Protein AF-A0A7X1KMP7-F1 (afdb_monomer_lite)

Sequence (192 aa):
MPNETIDSIAAGGIGNLAFYRMCAECGTHDNIQHVRDKLVFISRVYSVSRGLGGQWDALACAMVDRFAKLGELIETAQRTFFPTSLKAACEAHAFLDHLTCTQLINSGISASGRASFASKYLHFHAPDAFPILDTVASRGLRSLTPGFRTGMQKPAPYPRFCERLAHYMAVNGKQGTSLRHIDQELLAAGRP

Structure (mmCIF, N/CA/C/O backbone):
data_AF-A0A7X1KMP7-F1
#
_entry.id   AF-A0A7X1KMP7-F1
#
loop_
_atom_site.group_PDB
_atom_site.id
_atom_site.type_symbol
_atom_site.label_atom_id
_atom_site.label_alt_id
_atom_site.label_comp_id
_atom_site.label_asym_id
_atom_site.label_entity_id
_atom_site.label_seq_id
_atom_site.pdbx_PDB_ins_code
_atom_site.Cartn_x
_atom_site.Cartn_y
_atom_site.Cartn_z
_atom_site.occupancy
_atom_site.B_iso_or_equiv
_atom_site.auth_seq_id
_atom_site.auth_comp_id
_atom_site.auth_asym_id
_atom_site.auth_atom_id
_atom_site.pdbx_PDB_model_num
ATOM 1 N N . MET A 1 1 ? 8.816 -28.139 12.834 1.00 49.88 1 MET A N 1
ATOM 2 C CA . MET A 1 1 ? 8.588 -26.824 12.200 1.00 49.88 1 MET A CA 1
ATOM 3 C C . MET A 1 1 ? 9.661 -26.537 11.134 1.00 49.88 1 MET A C 1
ATOM 5 O O . MET A 1 1 ? 10.523 -25.706 11.377 1.00 49.88 1 MET A O 1
ATOM 9 N N . PRO A 1 2 ? 9.681 -27.229 9.976 1.00 52.97 2 PRO A N 1
ATOM 10 C CA . PRO A 1 2 ? 10.767 -27.064 8.995 1.00 52.97 2 PRO A CA 1
ATOM 11 C C . PRO A 1 2 ? 10.610 -25.872 8.028 1.00 52.97 2 PRO A C 1
ATOM 13 O O . PRO A 1 2 ? 11.595 -25.464 7.427 1.00 52.97 2 PRO A O 1
ATOM 16 N N . ASN A 1 3 ? 9.412 -25.286 7.886 1.00 66.81 3 ASN A N 1
ATOM 17 C CA . ASN A 1 3 ? 9.148 -24.262 6.857 1.00 66.81 3 ASN A CA 1
ATOM 18 C C . ASN A 1 3 ? 9.239 -22.804 7.329 1.00 66.81 3 ASN A C 1
ATOM 20 O O . ASN A 1 3 ? 9.353 -21.914 6.493 1.00 66.81 3 ASN A O 1
ATOM 24 N N . GLU A 1 4 ? 9.257 -22.522 8.635 1.00 75.12 4 GLU A N 1
ATOM 25 C CA . GLU A 1 4 ? 9.168 -21.128 9.102 1.00 75.12 4 GLU A CA 1
ATOM 26 C C . GLU A 1 4 ? 10.368 -20.273 8.693 1.00 75.12 4 GLU A C 1
ATOM 28 O O . GLU A 1 4 ? 10.209 -19.092 8.395 1.00 75.12 4 GLU A O 1
ATOM 33 N N . THR A 1 5 ? 11.569 -20.853 8.629 1.00 77.94 5 THR A N 1
ATOM 34 C CA . THR A 1 5 ? 12.762 -20.125 8.185 1.00 77.94 5 THR A CA 1
ATOM 35 C C . THR A 1 5 ? 12.653 -19.730 6.714 1.00 77.94 5 THR A C 1
ATOM 37 O O . THR A 1 5 ? 12.880 -18.565 6.388 1.00 77.94 5 THR A O 1
ATOM 40 N N . ILE A 1 6 ? 12.253 -20.659 5.842 1.00 74.38 6 ILE A N 1
ATOM 41 C CA . ILE A 1 6 ? 12.084 -20.412 4.401 1.00 74.38 6 ILE A CA 1
ATOM 42 C C . ILE A 1 6 ? 10.987 -19.366 4.177 1.00 74.38 6 ILE A C 1
ATOM 44 O O . ILE A 1 6 ? 11.213 -18.369 3.487 1.00 74.38 6 ILE A O 1
ATOM 48 N N . ASP A 1 7 ? 9.847 -19.533 4.847 1.00 81.06 7 ASP A N 1
ATOM 49 C CA . ASP A 1 7 ? 8.722 -18.603 4.771 1.00 81.06 7 ASP A CA 1
ATOM 50 C C . ASP A 1 7 ? 9.112 -17.210 5.287 1.00 81.06 7 ASP A C 1
ATOM 52 O O . ASP A 1 7 ? 8.727 -16.193 4.710 1.00 81.06 7 ASP A O 1
ATOM 56 N N . SER A 1 8 ? 9.929 -17.137 6.343 1.00 84.69 8 SER A N 1
ATOM 57 C CA . SER A 1 8 ? 10.392 -15.861 6.893 1.00 84.69 8 SER A CA 1
ATOM 58 C C . SER A 1 8 ? 11.339 -15.132 5.942 1.00 84.69 8 SER A C 1
ATOM 60 O O . SER A 1 8 ? 11.242 -13.913 5.814 1.00 84.69 8 SER A O 1
ATOM 62 N N . ILE A 1 9 ? 12.215 -15.851 5.232 1.00 84.06 9 ILE A N 1
ATOM 63 C CA . ILE A 1 9 ? 13.114 -15.262 4.232 1.00 84.06 9 ILE A CA 1
ATOM 64 C C . ILE A 1 9 ? 12.290 -14.713 3.065 1.00 84.06 9 ILE A C 1
ATOM 66 O O . ILE A 1 9 ? 12.468 -13.554 2.686 1.00 84.06 9 ILE A O 1
ATOM 70 N N . ALA A 1 10 ? 11.335 -15.494 2.552 1.00 82.62 10 ALA A N 1
ATOM 71 C CA . ALA A 1 10 ? 10.430 -15.062 1.486 1.00 82.62 10 ALA A CA 1
ATOM 72 C C . ALA A 1 10 ? 9.588 -13.838 1.903 1.00 82.62 10 ALA A C 1
ATOM 74 O O . ALA A 1 10 ? 9.456 -12.863 1.154 1.00 82.62 10 ALA A O 1
ATOM 75 N N . ALA A 1 11 ? 9.099 -13.825 3.145 1.00 85.06 11 ALA A N 1
ATOM 76 C CA . ALA A 1 11 ? 8.386 -12.694 3.724 1.00 85.06 11 ALA A CA 1
ATOM 77 C C . ALA A 1 11 ? 9.293 -11.481 4.006 1.00 85.06 11 ALA A C 1
ATOM 79 O O . ALA A 1 11 ? 8.788 -10.393 4.276 1.00 85.06 11 ALA A O 1
ATOM 80 N N . GLY A 1 12 ? 10.620 -11.595 3.907 1.00 86.38 12 GLY A N 1
ATOM 81 C CA . GLY A 1 12 ? 11.570 -10.519 4.215 1.00 86.38 12 GLY A CA 1
ATOM 82 C C . GLY A 1 12 ? 11.733 -10.242 5.715 1.00 86.38 12 GLY A C 1
ATOM 83 O O . GLY A 1 12 ? 11.974 -9.100 6.099 1.00 86.38 12 GLY A O 1
ATOM 84 N N . GLY A 1 13 ? 11.559 -11.266 6.551 1.00 90.06 13 GLY A N 1
ATOM 85 C CA . GLY A 1 13 ? 11.743 -11.244 8.001 1.00 90.06 13 GLY A CA 1
ATOM 86 C C . GLY A 1 13 ? 10.568 -11.856 8.770 1.00 90.06 13 GLY A C 1
ATOM 87 O O . GLY A 1 13 ? 9.432 -11.889 8.294 1.00 90.06 13 GLY A O 1
ATOM 88 N N . ILE A 1 14 ? 10.831 -12.295 10.006 1.00 89.88 14 ILE A N 1
ATOM 89 C CA . ILE A 1 14 ? 9.828 -12.943 10.868 1.00 89.88 14 ILE A CA 1
ATOM 90 C C . ILE A 1 14 ? 8.650 -12.022 11.221 1.00 89.88 14 ILE A C 1
ATOM 92 O O . ILE A 1 14 ? 7.511 -12.473 11.275 1.00 89.88 14 ILE A O 1
ATOM 96 N N . GLY A 1 15 ? 8.900 -10.718 11.385 1.00 89.69 15 GLY A N 1
ATOM 97 C CA . GLY A 1 15 ? 7.838 -9.741 11.637 1.00 89.69 15 GLY A CA 1
ATOM 98 C C . GLY A 1 15 ? 6.857 -9.639 10.468 1.00 89.69 15 GLY A C 1
ATOM 99 O O . GLY A 1 15 ? 5.648 -9.593 10.670 1.00 89.69 15 GLY A O 1
ATOM 100 N N . ASN A 1 16 ? 7.357 -9.680 9.235 1.00 91.06 16 ASN A N 1
ATOM 101 C CA . ASN A 1 16 ? 6.505 -9.629 8.050 1.00 91.06 16 ASN A CA 1
ATOM 102 C C . ASN A 1 16 ? 5.696 -10.916 7.915 1.00 91.06 16 ASN A C 1
ATOM 104 O O . ASN A 1 16 ? 4.506 -10.845 7.630 1.00 91.06 16 ASN A O 1
ATOM 108 N N . LEU A 1 17 ? 6.322 -12.075 8.158 1.00 92.38 17 LEU A N 1
ATOM 109 C CA . LEU A 1 17 ? 5.637 -13.367 8.144 1.00 92.38 17 LEU A CA 1
ATOM 110 C C . LEU A 1 17 ? 4.485 -13.396 9.154 1.00 92.38 17 LEU A C 1
ATOM 112 O O . LEU A 1 17 ? 3.369 -13.765 8.795 1.00 92.38 17 LEU A O 1
ATOM 116 N N . ALA A 1 18 ? 4.736 -12.959 10.391 1.00 92.38 18 ALA A N 1
ATOM 117 C CA . ALA A 1 18 ? 3.704 -12.864 11.420 1.00 92.38 18 ALA A CA 1
ATOM 118 C C . ALA A 1 18 ? 2.553 -11.947 10.981 1.00 92.38 18 ALA A C 1
ATOM 120 O O . ALA A 1 18 ? 1.386 -12.271 11.193 1.00 92.38 18 ALA A O 1
ATOM 121 N N . PHE A 1 19 ? 2.866 -10.831 10.315 1.00 93.56 19 PHE A N 1
ATOM 122 C CA . PHE A 1 19 ? 1.832 -9.917 9.849 1.00 93.56 19 PHE A CA 1
ATOM 123 C C . PHE A 1 19 ? 1.004 -10.486 8.696 1.00 93.56 19 PHE A C 1
ATOM 125 O O . PHE A 1 19 ? -0.217 -10.360 8.714 1.00 93.56 19 PHE A O 1
ATOM 132 N N . TYR A 1 20 ? 1.640 -11.153 7.729 1.00 93.62 20 TYR A N 1
ATOM 133 C CA . TYR A 1 20 ? 0.924 -11.859 6.666 1.00 93.62 20 TYR A CA 1
ATOM 134 C C . TYR A 1 20 ? -0.010 -12.925 7.229 1.00 93.62 20 TYR A C 1
ATOM 136 O O . TYR A 1 20 ? -1.165 -12.981 6.816 1.00 93.62 20 TYR A O 1
ATOM 144 N N . ARG A 1 21 ? 0.450 -13.719 8.207 1.00 94.00 21 ARG A N 1
ATOM 145 C CA . ARG A 1 21 ? -0.397 -14.709 8.893 1.00 94.00 21 ARG A CA 1
ATOM 146 C C . ARG A 1 21 ? -1.597 -14.042 9.562 1.00 94.00 21 ARG A C 1
ATOM 148 O O . ARG A 1 21 ? -2.725 -14.417 9.278 1.00 94.00 21 ARG A O 1
ATOM 155 N N . MET A 1 22 ? -1.378 -12.970 10.325 1.00 94.19 22 MET A N 1
ATOM 156 C CA . MET A 1 22 ? -2.468 -12.203 10.941 1.00 94.19 22 MET A CA 1
ATOM 157 C C . MET A 1 22 ? -3.447 -11.620 9.902 1.00 94.19 22 MET A C 1
ATOM 159 O O . MET A 1 22 ? -4.652 -11.528 10.148 1.00 94.19 22 MET A O 1
ATOM 163 N N . CYS A 1 23 ? -2.962 -11.200 8.731 1.00 93.75 23 CYS A N 1
ATOM 164 C CA . CYS A 1 23 ? -3.826 -10.725 7.656 1.00 93.75 23 CYS A CA 1
ATOM 165 C C . CYS A 1 23 ? -4.638 -11.846 7.006 1.00 93.75 23 CYS A C 1
ATOM 167 O O . CYS A 1 23 ? -5.830 -11.639 6.795 1.00 93.75 23 CYS A O 1
ATOM 169 N N . ALA A 1 24 ? -4.031 -13.010 6.777 1.00 92.94 24 ALA A N 1
ATOM 170 C CA . ALA A 1 24 ? -4.695 -14.186 6.227 1.00 92.94 24 ALA A CA 1
ATOM 171 C C . ALA A 1 24 ? -5.734 -14.783 7.192 1.00 92.94 24 ALA A C 1
ATOM 173 O O . ALA A 1 24 ? -6.840 -15.109 6.775 1.00 92.94 24 ALA A O 1
ATOM 174 N N . GLU A 1 25 ? -5.405 -14.884 8.480 1.00 94.31 25 GLU A N 1
ATOM 175 C CA . GLU A 1 25 ? -6.271 -15.481 9.506 1.00 94.31 25 GLU A CA 1
ATOM 176 C C . GLU A 1 25 ? -7.438 -14.560 9.896 1.00 94.31 25 GLU A C 1
ATOM 178 O O . GLU A 1 25 ? -8.545 -15.032 10.135 1.00 94.31 25 GLU A O 1
ATOM 183 N N . CYS A 1 26 ? -7.220 -13.239 9.918 1.00 92.81 26 CYS A N 1
ATOM 184 C CA . CYS A 1 26 ? -8.214 -12.262 10.383 1.00 92.81 26 CYS A CA 1
ATOM 185 C C . CYS A 1 26 ? -8.640 -11.262 9.290 1.00 92.81 26 CYS A C 1
ATOM 187 O O . CYS A 1 26 ? -8.772 -10.064 9.560 1.00 92.81 26 CYS A O 1
ATOM 189 N N . GLY A 1 27 ? -8.751 -11.698 8.033 1.00 88.12 27 GLY A N 1
ATOM 190 C CA . GLY A 1 27 ? -8.858 -10.829 6.848 1.00 88.12 27 GLY A CA 1
ATOM 191 C C . GLY A 1 27 ? -10.124 -9.971 6.718 1.00 88.12 27 GLY A C 1
ATOM 192 O O . GLY A 1 27 ? -10.069 -8.945 6.055 1.00 88.12 27 GLY A O 1
ATOM 193 N N . THR A 1 28 ? -11.229 -10.330 7.371 1.00 85.12 28 THR A N 1
ATOM 194 C CA . THR A 1 28 ? -12.592 -9.825 7.090 1.00 85.12 28 THR A CA 1
ATOM 195 C C . THR A 1 28 ? -12.920 -8.406 7.569 1.00 85.12 28 THR A C 1
ATOM 197 O O . THR A 1 28 ? -14.021 -7.934 7.313 1.00 85.12 28 THR A O 1
ATOM 200 N N . HIS A 1 29 ? -11.995 -7.696 8.226 1.00 92.56 29 HIS A N 1
ATOM 201 C CA . HIS A 1 29 ? -12.167 -6.315 8.737 1.00 92.56 29 HIS A CA 1
ATOM 202 C C . HIS A 1 29 ? -13.428 -6.056 9.593 1.00 92.56 29 HIS A C 1
ATOM 204 O O . HIS A 1 29 ? -13.724 -4.908 9.899 1.00 92.56 29 HIS A O 1
ATOM 210 N N . ASP A 1 30 ? -14.137 -7.093 10.028 1.00 92.62 30 ASP A N 1
ATOM 211 C CA . ASP A 1 30 ? -15.391 -7.048 10.792 1.00 92.62 30 ASP A CA 1
ATOM 212 C C . ASP A 1 30 ? -15.170 -6.996 12.312 1.00 92.62 30 ASP A C 1
ATOM 214 O O . ASP A 1 30 ? -16.070 -6.657 13.078 1.00 92.62 30 ASP A O 1
ATOM 218 N N . ASN A 1 31 ? -13.952 -7.299 12.761 1.00 94.75 31 ASN A N 1
ATOM 219 C CA . ASN A 1 31 ? -13.558 -7.257 14.161 1.00 94.75 31 ASN A CA 1
ATOM 220 C C . ASN A 1 31 ? -12.601 -6.087 14.432 1.00 94.75 31 ASN A C 1
ATOM 222 O O . ASN A 1 31 ? -11.464 -6.063 13.950 1.00 94.75 31 ASN A O 1
ATOM 226 N N . ILE A 1 32 ? -13.039 -5.145 15.270 1.00 94.31 32 ILE A N 1
ATOM 227 C CA . ILE A 1 32 ? -12.257 -3.959 15.640 1.00 94.31 32 ILE A CA 1
ATOM 228 C C . ILE A 1 32 ? -10.906 -4.293 16.265 1.00 94.31 32 ILE A C 1
ATOM 230 O O . ILE A 1 32 ? -9.919 -3.642 15.933 1.00 94.31 32 ILE A O 1
ATOM 234 N N . GLN A 1 33 ? -10.831 -5.310 17.122 1.00 94.75 33 GLN A N 1
ATOM 235 C CA . GLN A 1 33 ? -9.592 -5.679 17.795 1.00 94.75 33 GLN A CA 1
ATOM 236 C C . GLN A 1 33 ? -8.584 -6.237 16.784 1.00 94.75 33 GLN A C 1
ATOM 238 O O . GLN A 1 33 ? -7.434 -5.812 16.779 1.00 94.75 33 GLN A O 1
ATOM 243 N N . HIS A 1 34 ? -9.029 -7.070 15.837 1.00 95.00 34 HIS A N 1
ATOM 244 C CA . HIS A 1 34 ? -8.169 -7.551 14.752 1.00 95.00 34 HIS A CA 1
ATOM 245 C C . HIS A 1 34 ? -7.665 -6.409 13.864 1.00 95.00 34 HIS A C 1
ATOM 247 O O . HIS A 1 34 ? -6.483 -6.360 13.522 1.00 95.00 34 HIS A O 1
ATOM 253 N N . VAL A 1 35 ? -8.538 -5.470 13.484 1.00 93.94 35 VAL A N 1
ATOM 254 C CA . VAL A 1 35 ? -8.131 -4.305 12.685 1.00 93.94 35 VAL A CA 1
ATOM 255 C C . VAL A 1 35 ? -7.135 -3.450 13.467 1.00 93.94 35 VAL A C 1
ATOM 257 O O . VAL A 1 35 ? -6.074 -3.118 12.941 1.00 93.94 35 VAL A O 1
ATOM 260 N N . ARG A 1 36 ? -7.431 -3.150 14.733 1.00 93.12 36 ARG A N 1
ATOM 261 C CA . ARG A 1 36 ? -6.563 -2.396 15.640 1.00 93.12 36 ARG A CA 1
ATOM 262 C C . ARG A 1 36 ? -5.188 -3.040 15.778 1.00 93.12 36 ARG A C 1
ATOM 264 O O . ARG A 1 36 ? -4.189 -2.344 15.621 1.00 93.12 36 ARG A O 1
ATOM 271 N N . ASP A 1 37 ? -5.113 -4.345 16.012 1.00 94.00 37 ASP A N 1
ATOM 272 C CA . ASP A 1 37 ? -3.840 -5.051 16.180 1.00 94.00 37 ASP A CA 1
ATOM 273 C C . ASP A 1 37 ? -3.002 -5.000 14.900 1.00 94.00 37 ASP A C 1
ATOM 275 O O . ASP A 1 37 ? -1.803 -4.717 14.955 1.00 94.00 37 ASP A O 1
ATOM 279 N N . LYS A 1 38 ? -3.636 -5.125 13.727 1.00 94.00 38 LYS A N 1
ATOM 280 C CA . LYS A 1 38 ? -2.973 -4.912 12.430 1.00 94.00 38 LYS A CA 1
ATOM 281 C C . LYS A 1 38 ? -2.433 -3.485 12.285 1.00 94.00 38 LYS A C 1
ATOM 283 O O . LYS A 1 38 ? -1.303 -3.301 11.828 1.00 94.00 38 LYS A O 1
ATOM 288 N N . LEU A 1 39 ? -3.208 -2.476 12.692 1.00 90.75 39 LEU A N 1
ATOM 289 C CA . LEU A 1 39 ? -2.799 -1.065 12.677 1.00 90.75 39 LEU A CA 1
ATOM 290 C C . LEU A 1 39 ? -1.629 -0.793 13.633 1.00 90.75 39 LEU A C 1
ATOM 292 O O . LEU A 1 39 ? -0.659 -0.126 13.266 1.00 90.75 39 LEU A O 1
ATOM 296 N N . VAL A 1 40 ? -1.672 -1.338 14.848 1.00 89.25 40 VAL A N 1
ATOM 297 C CA . VAL A 1 40 ? -0.590 -1.235 15.838 1.00 89.25 40 VAL A CA 1
ATOM 298 C C . VAL A 1 40 ? 0.668 -1.959 15.349 1.00 89.25 40 VAL A C 1
ATOM 300 O O . VAL A 1 40 ? 1.784 -1.467 15.521 1.00 89.25 40 VAL A O 1
ATOM 303 N N . PHE A 1 41 ? 0.515 -3.104 14.692 1.00 90.75 41 PHE A N 1
ATOM 304 C CA . PHE A 1 41 ? 1.646 -3.856 14.170 1.00 90.75 41 PHE A CA 1
ATOM 305 C C . PHE A 1 41 ? 2.358 -3.092 13.050 1.00 90.75 41 PHE A C 1
ATOM 307 O O . PHE A 1 41 ? 3.553 -2.797 13.148 1.00 90.75 41 PHE A O 1
ATOM 314 N N . ILE A 1 42 ? 1.620 -2.711 12.000 1.00 87.31 42 ILE A N 1
ATOM 315 C CA . ILE A 1 42 ? 2.196 -2.018 10.842 1.00 87.31 42 ILE A CA 1
ATOM 316 C C . ILE A 1 42 ? 2.801 -0.669 11.241 1.00 87.31 42 ILE A C 1
ATOM 318 O O . ILE A 1 42 ? 3.852 -0.270 10.733 1.00 87.31 42 ILE A O 1
ATOM 322 N N . SER A 1 43 ? 2.171 0.021 12.194 1.00 82.19 43 SER A N 1
ATOM 323 C CA . SER A 1 43 ? 2.660 1.290 12.710 1.00 82.19 43 SER A CA 1
ATOM 324 C C . SER A 1 43 ? 4.008 1.138 13.409 1.00 82.19 43 SER A C 1
ATOM 326 O O . SER A 1 43 ? 4.927 1.906 13.111 1.00 82.19 43 SER A O 1
ATOM 328 N N . ARG A 1 44 ? 4.157 0.150 14.294 1.00 83.81 44 ARG A N 1
ATOM 329 C CA . ARG A 1 44 ? 5.395 -0.081 15.050 1.00 83.81 44 ARG A CA 1
ATOM 330 C C . ARG A 1 44 ? 6.531 -0.584 14.168 1.00 83.81 44 ARG A C 1
ATOM 332 O O . ARG A 1 44 ? 7.632 -0.047 14.242 1.00 83.81 44 ARG A O 1
ATOM 339 N N . VAL A 1 45 ? 6.264 -1.569 13.311 1.00 81.06 45 VAL A N 1
ATOM 340 C CA . VAL A 1 45 ? 7.312 -2.234 12.519 1.00 81.06 45 VAL A CA 1
ATOM 341 C C . VAL A 1 45 ? 7.872 -1.324 11.430 1.00 81.06 45 VAL A C 1
ATOM 343 O O . VAL A 1 45 ? 9.082 -1.271 11.232 1.00 81.06 45 VAL A O 1
ATOM 346 N N . TYR A 1 46 ? 7.022 -0.557 10.748 1.00 72.94 46 TYR A N 1
ATOM 347 C CA . TYR A 1 46 ? 7.457 0.194 9.568 1.00 72.94 46 TYR A CA 1
ATOM 348 C C . TYR A 1 46 ? 7.733 1.670 9.830 1.00 72.94 46 TYR A C 1
ATOM 350 O O . TYR A 1 46 ? 8.012 2.403 8.884 1.00 72.94 46 TYR A O 1
ATOM 358 N N . SER A 1 47 ? 7.625 2.137 11.082 1.00 66.81 47 SER A N 1
ATOM 359 C CA . SER A 1 47 ? 7.772 3.557 11.446 1.00 66.81 47 SER A CA 1
ATOM 360 C C . SER A 1 47 ? 6.928 4.524 10.593 1.00 66.81 47 SER A C 1
ATOM 362 O O . SER A 1 47 ? 7.113 5.737 10.680 1.00 66.81 47 SER A O 1
ATOM 364 N N . VAL A 1 48 ? 5.946 4.023 9.826 1.00 61.28 48 VAL A N 1
ATOM 365 C CA . VAL A 1 48 ? 4.973 4.828 9.055 1.00 61.28 48 VAL A CA 1
ATOM 366 C C . VAL A 1 48 ? 4.086 5.656 9.985 1.00 61.28 48 VAL A C 1
ATOM 368 O O . VAL A 1 48 ? 3.346 6.521 9.542 1.00 61.28 48 VAL A O 1
ATOM 371 N N . SER A 1 49 ? 4.193 5.385 11.283 1.00 53.72 49 SER A N 1
ATOM 372 C CA . SER A 1 49 ? 3.411 5.912 12.384 1.00 53.72 49 SER A CA 1
ATOM 373 C C . SER A 1 49 ? 4.052 7.019 13.189 1.00 53.72 49 SER A C 1
ATOM 375 O O . SER A 1 49 ? 3.378 7.568 14.061 1.00 53.72 49 SER A O 1
ATOM 377 N N . ARG A 1 50 ? 5.310 7.390 12.904 1.00 57.28 50 ARG A N 1
ATOM 378 C CA . ARG A 1 50 ? 5.947 8.519 13.605 1.00 57.28 50 ARG A CA 1
ATOM 379 C C . ARG A 1 50 ? 5.129 9.811 13.473 1.00 57.28 50 ARG A C 1
ATOM 381 O O . ARG A 1 50 ? 5.277 10.697 14.301 1.00 57.28 50 ARG A O 1
ATOM 388 N N . GLY A 1 51 ? 4.240 9.885 12.480 1.00 57.50 51 GLY A N 1
ATOM 389 C CA . GLY A 1 51 ? 3.255 10.948 12.312 1.00 57.50 51 GLY A CA 1
ATOM 390 C C . GLY A 1 51 ? 1.794 10.507 12.405 1.00 57.50 51 GLY A C 1
ATOM 391 O O . GLY A 1 51 ? 0.978 11.231 11.883 1.00 57.50 51 GLY A O 1
ATOM 392 N N . LEU A 1 52 ? 1.434 9.358 12.994 1.00 62.56 52 LEU A N 1
ATOM 393 C CA . LEU A 1 52 ? 0.030 8.892 13.092 1.00 62.56 52 LEU A CA 1
ATOM 394 C C . LEU A 1 52 ? -0.546 8.963 14.526 1.00 62.56 52 LEU A C 1
ATOM 396 O O . LEU A 1 52 ? -1.675 8.547 14.765 1.00 62.56 52 LEU A O 1
ATOM 400 N N . GLY A 1 53 ? 0.234 9.489 15.482 1.00 64.75 53 GLY A N 1
ATOM 401 C CA . GLY A 1 53 ? -0.191 9.942 16.820 1.00 64.75 53 GLY A CA 1
ATOM 402 C C . GLY A 1 53 ? -0.957 8.952 17.707 1.00 64.75 53 GLY A C 1
ATOM 403 O O . GLY A 1 53 ? -1.617 9.371 18.650 1.00 64.75 53 GLY A O 1
ATOM 404 N N . GLY A 1 54 ? -0.865 7.647 17.440 1.00 71.88 54 GLY A N 1
ATOM 405 C CA . GLY A 1 54 ? -1.375 6.609 18.339 1.00 71.88 54 GLY A CA 1
ATOM 406 C C . GLY A 1 54 ? -2.896 6.425 18.353 1.00 71.88 54 GLY A C 1
ATOM 407 O O . GLY A 1 54 ? -3.377 5.587 19.110 1.00 71.88 54 GLY A O 1
ATOM 408 N N . GLN A 1 55 ? -3.654 7.148 17.520 1.00 80.62 55 GLN A N 1
ATOM 409 C CA . GLN A 1 55 ? -5.123 7.077 17.479 1.00 80.62 55 GLN A CA 1
ATOM 410 C C . GLN A 1 55 ? -5.635 5.893 16.643 1.00 80.62 55 GLN A C 1
ATOM 412 O O . GLN A 1 55 ? -6.439 6.034 15.721 1.00 80.62 55 GLN A O 1
ATOM 417 N N . TRP A 1 56 ? -5.144 4.697 16.966 1.00 85.69 56 TRP A N 1
ATOM 418 C CA . TRP A 1 56 ? -5.476 3.468 16.243 1.00 85.69 56 TRP A CA 1
ATOM 419 C C . TRP A 1 56 ? -6.912 3.026 16.460 1.00 85.69 56 TRP A C 1
ATOM 421 O O . TRP A 1 56 ? -7.485 2.427 15.561 1.00 85.69 56 TRP A O 1
ATOM 431 N N . ASP A 1 57 ? -7.492 3.351 17.612 1.00 86.81 57 ASP A N 1
ATOM 432 C CA . ASP A 1 57 ? -8.851 2.941 17.963 1.00 86.81 57 ASP A CA 1
ATOM 433 C C . ASP A 1 57 ? -9.870 3.641 17.059 1.00 86.81 57 ASP A C 1
ATOM 435 O O . ASP A 1 57 ? -10.712 2.983 16.457 1.00 86.81 57 ASP A O 1
ATOM 439 N N . ALA A 1 58 ? -9.727 4.955 16.860 1.00 87.19 58 ALA A N 1
ATOM 440 C CA . ALA A 1 58 ? -10.585 5.721 15.957 1.00 87.19 58 ALA A CA 1
ATOM 441 C C . ALA A 1 58 ? -10.456 5.251 14.499 1.00 87.19 58 ALA A C 1
ATOM 443 O O . ALA A 1 58 ? -11.461 5.075 13.808 1.00 87.19 58 ALA A O 1
ATOM 444 N N . LEU A 1 59 ? -9.227 4.993 14.035 1.00 87.38 59 LEU A N 1
ATOM 445 C CA . LEU A 1 59 ? -9.004 4.459 12.692 1.00 87.38 59 LEU A CA 1
ATOM 446 C C . LEU A 1 59 ? -9.556 3.035 12.543 1.00 87.38 59 LEU A C 1
ATOM 448 O O . LEU A 1 59 ? -10.155 2.731 11.516 1.00 87.38 59 LEU A O 1
ATOM 452 N N . ALA A 1 60 ? -9.409 2.184 13.561 1.00 88.94 60 ALA A N 1
ATOM 453 C CA . ALA A 1 60 ? -9.974 0.840 13.570 1.00 88.94 60 ALA A CA 1
ATOM 454 C C . ALA A 1 60 ? -11.503 0.882 13.499 1.00 88.94 60 ALA A C 1
ATOM 456 O O . ALA A 1 60 ? -12.064 0.211 12.639 1.00 88.94 60 ALA A O 1
ATOM 457 N N . CYS A 1 61 ? -12.163 1.714 14.317 1.00 90.50 61 CYS A N 1
ATOM 458 C CA . CYS A 1 61 ? -13.608 1.945 14.232 1.00 90.50 61 CYS A CA 1
ATOM 459 C C . CYS A 1 61 ? -14.012 2.358 12.816 1.00 90.50 61 CYS A C 1
ATOM 461 O O . CYS A 1 61 ? -14.853 1.715 12.204 1.00 90.50 61 CYS A O 1
ATOM 463 N N . ALA A 1 62 ? -13.352 3.372 12.251 1.00 89.56 62 ALA A N 1
ATOM 464 C CA . ALA A 1 62 ? -13.686 3.882 10.926 1.00 89.56 62 ALA A CA 1
ATOM 465 C C . ALA A 1 62 ? -13.489 2.841 9.806 1.00 89.56 62 ALA A C 1
ATOM 467 O O . ALA A 1 62 ? -14.228 2.841 8.821 1.00 89.56 62 ALA A O 1
ATOM 468 N N . MET A 1 63 ? -12.491 1.960 9.938 1.00 90.12 63 MET A N 1
ATOM 469 C CA . MET A 1 63 ? -12.261 0.851 9.009 1.00 90.12 63 MET A CA 1
ATOM 470 C C . MET A 1 63 ? -13.315 -0.243 9.153 1.00 90.12 63 MET A C 1
ATOM 472 O O . MET A 1 63 ? -13.820 -0.704 8.133 1.00 90.12 63 MET A O 1
ATOM 476 N N . VAL A 1 64 ? -13.676 -0.618 10.384 1.00 91.75 64 VAL A N 1
ATOM 477 C CA . VAL A 1 64 ? -14.763 -1.571 10.645 1.00 91.75 64 VAL A CA 1
ATOM 478 C C . VAL A 1 64 ? -16.085 -1.007 10.131 1.00 91.75 64 VAL A C 1
ATOM 480 O O . VAL A 1 64 ? -16.767 -1.664 9.366 1.00 91.75 64 VAL A O 1
ATOM 483 N N . ASP A 1 65 ? -16.412 0.256 10.387 1.00 91.12 65 ASP A N 1
ATOM 484 C CA . ASP A 1 65 ? -17.645 0.893 9.896 1.00 91.12 65 ASP A CA 1
ATOM 485 C C . ASP A 1 65 ? -17.765 0.918 8.361 1.00 91.12 65 ASP A C 1
ATOM 487 O O . ASP A 1 65 ? -18.817 1.251 7.804 1.00 91.12 65 ASP A O 1
ATOM 491 N N . ARG A 1 66 ? -16.668 0.635 7.653 1.00 92.12 66 ARG A N 1
ATOM 492 C CA . ARG A 1 66 ? -16.594 0.578 6.194 1.00 92.12 66 ARG A CA 1
ATOM 493 C C . ARG A 1 66 ? -16.019 -0.746 5.685 1.00 92.12 66 ARG A C 1
ATOM 495 O O . ARG A 1 66 ? -15.611 -0.816 4.522 1.00 92.12 66 ARG A O 1
ATOM 502 N N . PHE A 1 67 ? -16.011 -1.787 6.519 1.00 87.75 67 PHE A N 1
ATOM 503 C CA . PHE A 1 67 ? -15.313 -3.040 6.240 1.00 87.75 67 PHE A CA 1
ATOM 504 C C . PHE A 1 67 ? -15.823 -3.712 4.969 1.00 87.75 67 PHE A C 1
ATOM 506 O O . PHE A 1 67 ? -15.020 -4.132 4.145 1.00 87.75 67 PHE A O 1
ATOM 513 N N . ALA A 1 68 ? -17.145 -3.721 4.758 1.00 87.69 68 ALA A N 1
ATOM 514 C CA . ALA A 1 68 ? -17.754 -4.313 3.571 1.00 87.69 68 ALA A CA 1
ATOM 515 C C . ALA A 1 68 ? -17.211 -3.674 2.284 1.00 87.69 68 ALA A C 1
ATOM 517 O O . ALA A 1 68 ? -16.886 -4.380 1.332 1.00 87.69 68 ALA A O 1
ATOM 518 N N . LYS A 1 69 ? -17.031 -2.343 2.277 1.00 92.56 69 LYS A N 1
ATOM 519 C CA . LYS A 1 69 ? -16.493 -1.645 1.107 1.00 92.56 69 LYS A CA 1
ATOM 520 C C . LYS A 1 69 ? -15.001 -1.894 0.920 1.00 92.56 69 LYS A C 1
ATOM 522 O O . LYS A 1 69 ? -14.552 -2.074 -0.207 1.00 92.56 69 LYS A O 1
ATOM 527 N N . LEU A 1 70 ? -14.230 -1.893 2.008 1.00 90.69 70 LEU A N 1
ATOM 528 C CA . LEU A 1 70 ? -12.799 -2.187 1.946 1.00 90.69 70 LEU A CA 1
ATOM 529 C C . LEU A 1 70 ? -12.546 -3.624 1.469 1.00 90.69 70 LEU A C 1
ATOM 531 O O . LEU A 1 70 ? -11.696 -3.828 0.607 1.00 90.69 70 LEU A O 1
ATOM 535 N N . GLY A 1 71 ? -13.311 -4.587 1.985 1.00 90.62 71 GLY A N 1
ATOM 536 C CA . GLY A 1 71 ? -13.279 -5.988 1.575 1.00 90.62 71 GLY A CA 1
ATOM 537 C C . GLY A 1 71 ? -13.588 -6.154 0.090 1.00 90.62 71 GLY A C 1
ATOM 538 O O . GLY A 1 71 ? -12.774 -6.729 -0.624 1.00 90.62 71 GLY A O 1
ATOM 539 N N . GLU A 1 72 ? -14.680 -5.554 -0.399 1.00 91.88 72 GLU A N 1
ATOM 540 C CA . GLU A 1 72 ? -15.052 -5.560 -1.826 1.00 91.88 72 GLU A CA 1
ATOM 541 C C . GLU A 1 72 ? -13.931 -4.994 -2.714 1.00 91.88 72 GLU A C 1
ATOM 543 O O . GLU A 1 72 ? -13.606 -5.559 -3.758 1.00 91.88 72 GLU A O 1
ATOM 548 N N . LEU A 1 73 ? -13.308 -3.883 -2.306 1.00 93.00 73 LEU A N 1
ATOM 549 C CA . LEU A 1 73 ? -12.221 -3.251 -3.059 1.00 93.00 73 LEU A CA 1
ATOM 550 C C . LEU A 1 73 ? -10.953 -4.116 -3.083 1.00 93.00 73 LEU A C 1
ATOM 552 O O . LEU A 1 73 ? -10.294 -4.207 -4.120 1.00 93.00 73 LEU A O 1
ATOM 556 N N . ILE A 1 74 ? -10.618 -4.759 -1.961 1.00 91.50 74 ILE A N 1
ATOM 557 C CA . ILE A 1 74 ? -9.498 -5.703 -1.886 1.00 91.50 74 ILE A CA 1
ATOM 558 C C . ILE A 1 74 ? -9.783 -6.913 -2.774 1.00 91.50 74 ILE A C 1
ATOM 560 O O . ILE A 1 74 ? -8.934 -7.256 -3.590 1.00 91.50 74 ILE A O 1
ATOM 564 N N . GLU A 1 75 ? -10.968 -7.514 -2.663 1.00 90.50 75 GLU A N 1
ATOM 565 C CA . GLU A 1 75 ? -11.396 -8.671 -3.455 1.00 90.50 75 GLU A CA 1
ATOM 566 C C . GLU A 1 75 ? -11.402 -8.361 -4.955 1.00 90.50 75 GLU A C 1
ATOM 568 O O . GLU A 1 75 ? -10.863 -9.124 -5.752 1.00 90.50 75 GLU A O 1
ATOM 573 N N . THR A 1 76 ? -11.903 -7.190 -5.349 1.00 88.44 76 THR A N 1
ATOM 574 C CA . THR A 1 76 ? -11.910 -6.750 -6.754 1.00 88.44 76 THR A CA 1
ATOM 575 C C . THR A 1 76 ? -10.493 -6.600 -7.316 1.00 88.44 76 THR A C 1
ATOM 577 O O . THR A 1 76 ? -10.260 -6.851 -8.499 1.00 88.44 76 THR A O 1
ATOM 580 N N . ALA A 1 77 ? -9.528 -6.202 -6.484 1.00 85.88 77 ALA A N 1
ATOM 581 C CA . ALA A 1 77 ? -8.128 -6.122 -6.883 1.00 85.88 77 ALA A CA 1
ATOM 582 C C . ALA A 1 77 ? -7.436 -7.502 -6.954 1.00 85.88 77 ALA A C 1
ATOM 584 O O . ALA A 1 77 ? -6.368 -7.607 -7.566 1.00 85.88 77 ALA A O 1
ATOM 585 N N . GLN A 1 78 ? -8.009 -8.562 -6.362 1.00 73.38 78 GLN A N 1
ATOM 586 C CA . GLN A 1 78 ? -7.408 -9.898 -6.348 1.00 73.38 78 GLN A CA 1
ATOM 587 C C . GLN A 1 78 ? -7.327 -10.489 -7.759 1.00 73.38 78 GLN A C 1
ATOM 589 O O . GLN A 1 78 ? -8.309 -10.510 -8.497 1.00 73.38 78 GLN A O 1
ATOM 594 N N . ARG A 1 79 ? -6.132 -10.995 -8.102 1.00 72.19 79 ARG A N 1
ATOM 595 C CA . ARG A 1 79 ? -5.827 -12.097 -9.047 1.00 72.19 79 ARG A CA 1
ATOM 596 C C . ARG A 1 79 ? -4.357 -12.094 -9.438 1.00 72.19 79 ARG A C 1
ATOM 598 O O . ARG A 1 79 ? -3.822 -13.171 -9.644 1.00 72.19 79 ARG A O 1
ATOM 605 N N . THR A 1 80 ? -3.745 -10.913 -9.540 1.00 80.56 80 THR A N 1
ATOM 606 C CA . THR A 1 80 ? -2.312 -10.593 -9.740 1.00 80.56 80 THR A CA 1
ATOM 607 C C . THR A 1 80 ? -2.264 -9.140 -10.235 1.00 80.56 80 THR A C 1
ATOM 609 O O . THR A 1 80 ? -3.214 -8.652 -10.860 1.00 80.56 80 THR A O 1
ATOM 612 N N . PHE A 1 81 ? -1.180 -8.423 -9.961 1.00 86.50 81 PHE A N 1
ATOM 613 C CA . PHE A 1 81 ? -0.977 -7.071 -10.455 1.00 86.50 81 PHE A CA 1
ATOM 614 C C . PHE A 1 81 ? -0.803 -7.078 -11.974 1.00 86.50 81 PHE A C 1
ATOM 616 O O . PHE A 1 81 ? 0.219 -7.501 -12.516 1.00 86.50 81 PHE A O 1
ATOM 623 N N . PHE A 1 82 ? -1.827 -6.583 -12.657 1.00 84.88 82 PHE A N 1
ATOM 624 C CA . PHE A 1 82 ? -1.891 -6.451 -14.100 1.00 84.88 82 PHE A CA 1
ATOM 625 C C . PHE A 1 82 ? -2.363 -5.042 -14.459 1.00 84.88 82 PHE A C 1
ATOM 627 O O . PHE A 1 82 ? -3.050 -4.392 -13.668 1.00 84.88 82 PHE A O 1
ATOM 634 N N . PRO A 1 83 ? -2.075 -4.560 -15.681 1.00 83.75 83 PRO A N 1
ATOM 635 C CA . PRO A 1 83 ? -2.593 -3.273 -16.142 1.00 83.75 83 PRO A CA 1
ATOM 636 C C . PRO A 1 83 ? -4.118 -3.140 -15.996 1.00 83.75 83 PRO A C 1
ATOM 638 O O . PRO A 1 83 ? -4.618 -2.060 -15.697 1.00 83.75 83 PRO A O 1
ATOM 641 N N . THR A 1 84 ? -4.856 -4.244 -16.144 1.00 86.00 84 THR A N 1
ATOM 642 C CA . THR A 1 84 ? -6.318 -4.290 -15.997 1.00 86.00 84 THR A CA 1
ATOM 643 C C . THR A 1 84 ? -6.797 -4.173 -14.547 1.00 86.00 84 THR A C 1
ATOM 645 O O . THR A 1 84 ? -7.884 -3.645 -14.326 1.00 86.00 84 THR A O 1
ATOM 648 N N . SER A 1 85 ? -6.005 -4.601 -13.556 1.00 87.50 85 SER A N 1
ATOM 649 C CA . SER A 1 85 ? -6.341 -4.480 -12.127 1.00 87.50 85 SER A CA 1
ATOM 650 C C . SER A 1 85 ? -5.879 -3.158 -11.503 1.00 87.50 85 SER A C 1
ATOM 652 O O . SER A 1 85 ? -6.270 -2.838 -10.380 1.00 87.50 85 SER A O 1
ATOM 654 N N . LEU A 1 86 ? -5.124 -2.333 -12.242 1.00 89.44 86 LEU A N 1
ATOM 655 C CA . LEU A 1 86 ? -4.573 -1.064 -11.755 1.00 89.44 86 LEU A CA 1
ATOM 656 C C . LEU A 1 86 ? -5.654 -0.113 -11.230 1.00 89.44 86 LEU A C 1
ATOM 658 O O . LEU A 1 86 ? -5.450 0.521 -10.196 1.00 89.44 86 LEU A O 1
ATOM 662 N N . LYS A 1 87 ? -6.807 -0.035 -11.908 1.00 92.25 87 LYS A N 1
ATOM 663 C CA . LYS A 1 87 ? -7.929 0.811 -11.478 1.00 92.25 87 LYS A CA 1
ATOM 664 C C . LYS A 1 87 ? -8.434 0.399 -10.092 1.00 92.25 87 LYS A C 1
ATOM 666 O O . LYS A 1 87 ? -8.455 1.236 -9.196 1.00 92.25 87 LYS A O 1
ATOM 671 N N . ALA A 1 88 ? -8.751 -0.883 -9.903 1.00 92.56 88 ALA A N 1
ATOM 672 C CA . ALA A 1 88 ? -9.226 -1.412 -8.625 1.00 92.56 88 ALA A CA 1
ATOM 673 C C . ALA A 1 88 ? -8.179 -1.239 -7.512 1.00 92.56 88 ALA A C 1
ATOM 675 O O . ALA A 1 88 ? -8.503 -0.788 -6.414 1.00 92.56 88 ALA A O 1
ATOM 676 N N . ALA A 1 89 ? -6.903 -1.502 -7.818 1.00 94.44 89 ALA A N 1
ATOM 677 C CA . ALA A 1 89 ? -5.818 -1.316 -6.860 1.00 94.44 89 ALA A CA 1
ATOM 678 C C . ALA A 1 89 ? -5.678 0.155 -6.418 1.00 94.44 89 ALA A C 1
ATOM 680 O O . ALA A 1 89 ? -5.515 0.450 -5.231 1.00 94.44 89 ALA A O 1
ATOM 681 N N . CYS A 1 90 ? -5.783 1.094 -7.364 1.00 95.62 90 CYS A N 1
ATOM 682 C CA . CYS A 1 90 ? -5.748 2.527 -7.078 1.00 95.62 90 CYS A CA 1
ATOM 683 C C . CYS A 1 90 ? -6.978 2.999 -6.295 1.00 95.62 90 CYS A C 1
ATOM 685 O O . CYS A 1 90 ? -6.835 3.852 -5.423 1.00 95.62 90 CYS A O 1
ATOM 687 N N . GLU A 1 91 ? -8.164 2.458 -6.579 1.00 95.88 91 GLU A N 1
ATOM 688 C CA . GLU A 1 91 ? -9.401 2.776 -5.856 1.00 95.88 91 GLU A CA 1
ATOM 689 C C . GLU A 1 91 ? -9.343 2.305 -4.399 1.00 95.88 91 GLU A C 1
ATOM 691 O O . GLU A 1 91 ? -9.619 3.095 -3.496 1.00 95.88 91 GLU A O 1
ATOM 696 N N . ALA A 1 92 ? -8.903 1.068 -4.149 1.00 96.25 92 ALA A N 1
ATOM 697 C CA . ALA A 1 92 ? -8.714 0.551 -2.793 1.00 96.25 92 ALA A CA 1
ATOM 698 C C . ALA A 1 92 ? -7.678 1.371 -2.007 1.00 96.25 92 ALA A C 1
ATOM 700 O O . ALA A 1 92 ? -7.892 1.709 -0.839 1.00 96.25 92 ALA A O 1
ATOM 701 N N . HIS A 1 93 ? -6.570 1.742 -2.661 1.00 97.00 93 HIS A N 1
ATOM 702 C CA . HIS A 1 93 ? -5.550 2.602 -2.063 1.00 97.00 93 HIS A CA 1
ATOM 703 C C . HIS A 1 93 ? -6.093 3.983 -1.718 1.00 97.00 93 HIS A C 1
ATOM 705 O O . HIS A 1 93 ? -5.971 4.401 -0.569 1.00 97.00 93 HIS A O 1
ATOM 711 N N . ALA A 1 94 ? -6.734 4.661 -2.672 1.00 96.62 94 ALA A N 1
ATOM 712 C CA . ALA A 1 94 ? -7.304 5.987 -2.467 1.00 96.62 94 ALA A CA 1
ATOM 713 C C . ALA A 1 94 ? -8.368 5.985 -1.362 1.00 96.62 94 ALA A C 1
ATOM 715 O O . ALA A 1 94 ? -8.417 6.915 -0.557 1.00 96.62 94 ALA A O 1
ATOM 716 N N . PHE A 1 95 ? -9.179 4.928 -1.287 1.00 96.38 95 PHE A N 1
ATOM 717 C CA . PHE A 1 95 ? -10.170 4.746 -0.235 1.00 96.38 95 PHE A CA 1
ATOM 718 C C . PHE A 1 95 ? -9.520 4.687 1.155 1.00 96.38 95 PHE A C 1
ATOM 720 O O . PHE A 1 95 ? -9.869 5.475 2.037 1.00 96.38 95 PHE A O 1
ATOM 727 N N . LEU A 1 96 ? -8.539 3.800 1.348 1.00 94.81 96 LEU A N 1
ATOM 728 C CA . LEU A 1 96 ? -7.865 3.644 2.638 1.00 94.81 96 LEU A CA 1
ATOM 729 C C . LEU A 1 96 ? -7.028 4.877 3.007 1.00 94.81 96 LEU A C 1
ATOM 731 O O . LEU A 1 96 ? -6.984 5.288 4.168 1.00 94.81 96 LEU A O 1
ATOM 735 N N . ASP A 1 97 ? -6.381 5.485 2.020 1.00 94.25 97 ASP A N 1
ATOM 736 C CA . ASP A 1 97 ? -5.612 6.714 2.163 1.00 94.25 97 ASP A CA 1
ATOM 737 C C . ASP A 1 97 ? -6.495 7.893 2.599 1.00 94.25 97 ASP A C 1
ATOM 739 O O . ASP A 1 97 ? -6.131 8.623 3.524 1.00 94.25 97 ASP A O 1
ATOM 743 N N . HIS A 1 98 ? -7.679 8.042 1.997 1.00 93.94 98 HIS A N 1
ATOM 744 C CA . HIS A 1 98 ? -8.660 9.056 2.379 1.00 93.94 98 HIS A CA 1
ATOM 745 C C . HIS A 1 98 ? -9.208 8.809 3.785 1.00 93.94 98 HIS A C 1
ATOM 747 O O . HIS A 1 98 ? -9.226 9.731 4.598 1.00 93.94 98 HIS A O 1
ATOM 753 N N . LEU A 1 99 ? -9.588 7.566 4.100 1.00 92.06 99 LEU A N 1
ATOM 754 C CA . LEU A 1 99 ? -10.059 7.190 5.431 1.00 92.06 99 LEU A CA 1
ATOM 755 C C . LEU A 1 99 ? -9.016 7.531 6.501 1.00 92.06 99 LEU A C 1
ATOM 757 O O . LEU A 1 99 ? -9.326 8.198 7.486 1.00 92.06 99 LEU A O 1
ATOM 761 N N . THR A 1 100 ? -7.761 7.150 6.255 1.00 90.19 100 THR A N 1
ATOM 762 C CA . THR A 1 100 ? -6.628 7.456 7.134 1.00 90.19 100 THR A CA 1
ATOM 763 C C . THR A 1 100 ? -6.437 8.966 7.271 1.00 90.19 100 THR A C 1
ATOM 765 O O . THR A 1 100 ? -6.311 9.472 8.381 1.00 90.19 100 THR A O 1
ATOM 768 N N . CYS A 1 101 ? -6.457 9.708 6.160 1.00 90.31 101 CYS A N 1
ATOM 769 C CA . CYS A 1 101 ? -6.304 11.161 6.162 1.00 90.31 101 CYS A CA 1
ATOM 770 C C . CYS A 1 101 ? -7.374 11.857 7.010 1.00 90.31 101 CYS A C 1
ATOM 772 O O . CYS A 1 101 ? -7.039 12.717 7.820 1.00 90.31 101 CYS A O 1
ATOM 774 N N . THR A 1 102 ? -8.640 11.479 6.836 1.00 89.81 102 THR A N 1
ATOM 775 C CA . THR A 1 102 ? -9.768 12.057 7.571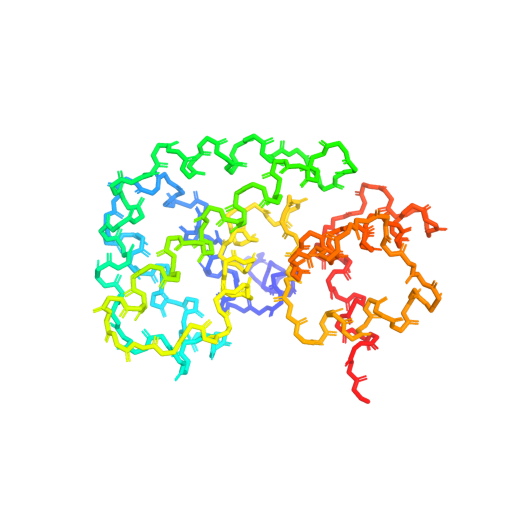 1.00 89.81 102 THR A CA 1
ATOM 776 C C . THR A 1 102 ? -9.618 11.825 9.069 1.00 89.81 102 THR A C 1
ATOM 778 O O . THR A 1 102 ? -9.758 12.767 9.844 1.00 89.81 102 THR A O 1
ATOM 781 N N . GLN A 1 103 ? -9.253 10.608 9.483 1.00 88.38 103 GLN A N 1
ATOM 782 C CA . GLN A 1 103 ? -9.044 10.320 10.903 1.00 88.38 103 GLN A CA 1
ATOM 783 C C . GLN A 1 103 ? -7.876 11.124 11.478 1.00 88.38 103 GLN A C 1
ATOM 785 O O . GLN A 1 103 ? -8.036 11.772 12.502 1.00 88.38 103 GLN A O 1
ATOM 790 N N . LEU A 1 104 ? -6.736 11.188 10.785 1.00 82.56 104 LEU A N 1
ATOM 791 C CA . LEU A 1 104 ? -5.581 11.955 11.266 1.00 82.56 104 LEU A CA 1
ATOM 792 C C . LEU A 1 104 ? -5.858 13.453 11.391 1.00 82.56 104 LEU A C 1
ATOM 794 O O . LEU A 1 104 ? -5.451 14.060 12.380 1.00 82.56 104 LEU A O 1
ATOM 798 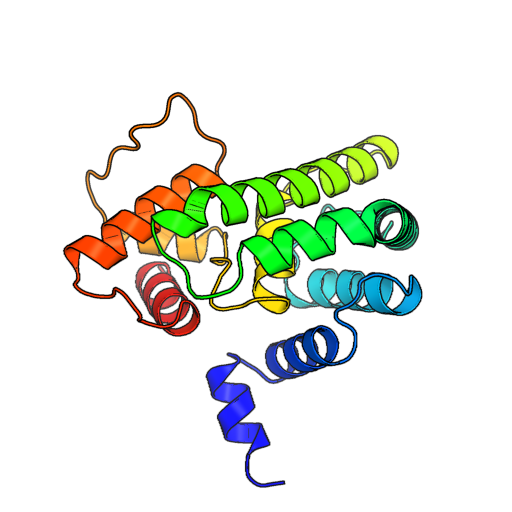N N . ILE A 1 105 ? -6.553 14.043 10.414 1.00 85.44 105 ILE A N 1
ATOM 799 C CA . ILE A 1 105 ? -6.929 15.461 10.453 1.00 85.44 105 ILE A CA 1
ATOM 800 C C . ILE A 1 105 ? -7.852 15.726 11.643 1.00 85.44 105 ILE A C 1
ATOM 802 O O . ILE A 1 105 ? -7.603 16.665 12.397 1.00 85.44 105 ILE A O 1
ATOM 806 N N . ASN A 1 106 ? -8.863 14.878 11.855 1.00 85.56 106 ASN A N 1
ATOM 807 C CA . ASN A 1 106 ? -9.776 14.993 12.996 1.00 85.56 106 ASN A CA 1
ATOM 808 C C . ASN A 1 106 ? -9.042 14.869 14.341 1.00 85.56 106 ASN A C 1
ATOM 810 O O . ASN A 1 106 ? -9.445 15.470 15.333 1.00 85.56 106 ASN A O 1
ATOM 814 N N . SER A 1 107 ? -7.938 14.129 14.358 1.00 79.31 107 SER A N 1
ATOM 815 C CA . SER A 1 107 ? -7.063 13.945 15.512 1.00 79.31 107 SER A CA 1
ATOM 816 C C . SER A 1 107 ? -6.006 15.045 15.695 1.00 79.31 107 SER A C 1
ATOM 818 O O . SER A 1 107 ? -5.225 14.969 16.643 1.00 79.31 107 SER A O 1
ATOM 820 N N . GLY A 1 108 ? -5.930 16.040 14.802 1.00 77.88 108 GLY A N 1
ATOM 821 C CA . GLY A 1 108 ? -4.910 17.099 14.841 1.00 77.88 108 GLY A CA 1
ATOM 822 C C . GLY A 1 108 ? -3.498 16.626 14.472 1.00 77.88 108 GLY A C 1
ATOM 823 O O . GLY A 1 108 ? -2.507 17.257 14.841 1.00 77.88 108 GLY A O 1
ATOM 824 N N . ILE A 1 109 ? -3.387 15.502 13.765 1.00 76.62 109 ILE A N 1
ATOM 825 C CA . ILE A 1 109 ? -2.126 14.842 13.433 1.00 76.62 109 ILE A CA 1
ATOM 826 C C . ILE A 1 109 ? -1.773 15.087 11.957 1.00 76.62 109 ILE A C 1
ATOM 828 O O . ILE A 1 109 ? -2.629 15.075 11.072 1.00 76.62 109 ILE A O 1
ATOM 832 N N . SER A 1 110 ? -0.482 15.276 11.666 1.00 77.69 110 SER A N 1
ATOM 833 C CA . SER A 1 110 ? 0.005 15.421 10.290 1.00 77.69 110 SER A CA 1
ATOM 834 C C . SER A 1 110 ? -0.265 14.166 9.458 1.00 77.69 110 SER A C 1
ATOM 836 O O . SER A 1 110 ? 0.160 13.071 9.805 1.00 77.69 110 SER A O 1
ATOM 838 N N . ALA A 1 111 ? -0.873 14.331 8.286 1.00 75.12 111 ALA A N 1
ATOM 839 C CA . ALA A 1 111 ? -1.144 13.238 7.355 1.00 75.12 111 ALA A CA 1
ATOM 840 C C . ALA A 1 111 ? 0.096 12.775 6.557 1.00 75.12 111 ALA A C 1
ATOM 842 O O . ALA A 1 111 ? -0.031 12.233 5.460 1.00 75.12 111 ALA A O 1
ATOM 843 N N . SER A 1 112 ? 1.316 13.001 7.051 1.00 80.56 112 SER A N 1
ATOM 844 C CA . SER A 1 112 ? 2.531 12.560 6.360 1.00 80.56 112 SER A CA 1
ATOM 845 C C . SER A 1 112 ? 2.650 11.032 6.376 1.00 80.56 112 SER A C 1
ATOM 847 O O . SER A 1 112 ? 2.385 10.381 7.381 1.00 80.56 112 SER A O 1
ATOM 849 N N . GLY A 1 113 ? 3.046 10.433 5.251 1.00 83.12 113 GLY A N 1
ATOM 850 C CA . GLY A 1 113 ? 3.261 8.983 5.153 1.00 83.12 113 GLY A CA 1
ATOM 851 C C . GLY A 1 113 ? 1.997 8.127 4.987 1.00 83.12 113 GLY A C 1
ATOM 852 O O . GLY A 1 113 ? 2.134 6.927 4.743 1.00 83.12 113 GLY A O 1
ATOM 853 N N . ARG A 1 114 ? 0.789 8.714 5.007 1.00 89.75 114 ARG A N 1
ATOM 854 C CA . ARG A 1 114 ? -0.492 7.992 4.837 1.00 89.75 114 ARG A CA 1
ATOM 855 C C . ARG A 1 114 ? -0.569 7.128 3.572 1.00 89.75 114 ARG A C 1
ATOM 857 O O . ARG A 1 114 ? -1.027 5.994 3.634 1.00 89.75 114 ARG A O 1
ATOM 864 N N . ALA A 1 115 ? -0.014 7.604 2.455 1.00 92.19 115 ALA A N 1
ATOM 865 C CA . ALA A 1 115 ? -0.036 6.866 1.195 1.00 92.19 115 ALA A CA 1
ATOM 866 C C . ALA A 1 115 ? 0.854 5.617 1.269 1.00 92.19 115 ALA A C 1
ATOM 868 O O . ALA A 1 115 ? 0.496 4.558 0.754 1.00 92.19 115 ALA A O 1
ATOM 869 N N . SER A 1 116 ? 2.002 5.721 1.948 1.00 91.94 116 SER A N 1
ATOM 870 C CA . SER A 1 116 ? 2.872 4.569 2.190 1.00 91.94 116 SER A CA 1
ATOM 871 C C . SER A 1 116 ? 2.206 3.580 3.140 1.00 91.94 116 SER A C 1
ATOM 873 O O . SER A 1 116 ? 2.215 2.379 2.875 1.00 91.94 116 SER A O 1
ATOM 875 N N . PHE A 1 117 ? 1.565 4.083 4.197 1.00 92.00 117 PHE A N 1
ATOM 876 C CA . PHE A 1 117 ? 0.790 3.275 5.132 1.00 92.00 117 PHE A CA 1
ATOM 877 C C . PHE A 1 117 ? -0.316 2.490 4.411 1.00 92.00 117 PHE A C 1
ATOM 879 O O . PHE A 1 117 ? -0.332 1.265 4.507 1.00 92.00 117 PHE A O 1
ATOM 886 N N . ALA A 1 118 ? -1.160 3.163 3.620 1.00 94.62 118 ALA A N 1
ATOM 887 C CA . ALA A 1 118 ? -2.252 2.528 2.888 1.00 94.62 118 ALA A CA 1
ATOM 888 C C . ALA A 1 118 ? -1.735 1.445 1.930 1.00 94.62 118 ALA A C 1
ATOM 890 O O . ALA A 1 118 ? -2.255 0.333 1.919 1.00 94.62 118 ALA A O 1
ATOM 891 N N . SER A 1 119 ? -0.650 1.723 1.194 1.00 95.56 119 SER A N 1
ATOM 892 C CA . SER A 1 119 ? -0.057 0.734 0.283 1.00 95.56 119 SER A CA 1
ATOM 893 C C . SER A 1 119 ? 0.471 -0.504 1.006 1.00 95.56 119 SER A C 1
ATOM 895 O O . SER A 1 119 ? 0.221 -1.617 0.560 1.00 95.56 119 SER A O 1
ATOM 897 N N . LYS A 1 120 ? 1.156 -0.331 2.146 1.00 93.94 120 LYS A N 1
ATOM 898 C CA . LYS A 1 120 ? 1.678 -1.455 2.925 1.00 93.94 120 LYS A CA 1
ATOM 899 C C . LYS A 1 120 ? 0.540 -2.256 3.531 1.00 93.94 120 LYS A C 1
ATOM 901 O O . LYS A 1 120 ? 0.566 -3.475 3.454 1.00 93.94 120 LYS A O 1
ATOM 906 N N . TYR A 1 121 ? -0.455 -1.582 4.104 1.00 94.75 121 TYR A N 1
ATOM 907 C CA . TYR A 1 121 ? -1.612 -2.246 4.686 1.00 94.75 121 TYR A CA 1
ATOM 908 C C . TYR A 1 121 ? -2.276 -3.151 3.646 1.00 94.75 121 TYR A C 1
ATOM 910 O O . TYR A 1 121 ? -2.396 -4.347 3.879 1.00 94.75 121 TYR A O 1
ATOM 918 N N . LEU A 1 122 ? -2.594 -2.615 2.465 1.00 95.50 122 LEU A N 1
ATOM 919 C CA . LEU A 1 122 ? -3.190 -3.386 1.374 1.00 95.50 122 LEU A CA 1
ATOM 920 C C . LEU A 1 122 ? -2.275 -4.512 0.871 1.00 95.50 122 LEU A C 1
ATOM 922 O O . LEU A 1 122 ? -2.754 -5.620 0.652 1.00 95.50 122 LEU A O 1
ATOM 926 N N . HIS A 1 123 ? -0.963 -4.278 0.767 1.00 95.00 123 HIS A N 1
ATOM 927 C CA . HIS A 1 123 ? 0.007 -5.318 0.406 1.00 95.00 123 HIS A CA 1
ATOM 928 C C . HIS A 1 123 ? -0.004 -6.495 1.388 1.00 95.00 123 HIS A C 1
ATOM 930 O O . HIS A 1 123 ? 0.041 -7.643 0.964 1.00 95.00 123 HIS A O 1
ATOM 936 N N . PHE A 1 124 ? -0.132 -6.252 2.696 1.00 93.94 124 PHE A N 1
ATOM 937 C CA . PHE A 1 124 ? -0.239 -7.347 3.667 1.00 93.94 124 PHE A CA 1
ATOM 938 C C . PHE A 1 124 ? -1.535 -8.155 3.544 1.00 93.94 124 PHE A C 1
ATOM 940 O O . PHE A 1 124 ? -1.554 -9.312 3.953 1.00 93.94 124 PHE A O 1
ATOM 947 N N . HIS A 1 125 ? -2.596 -7.575 2.977 1.00 94.19 125 HIS A N 1
ATOM 948 C CA . HIS A 1 125 ? -3.860 -8.274 2.711 1.00 94.19 125 HIS A CA 1
ATOM 949 C C . HIS A 1 125 ? -3.875 -8.997 1.359 1.00 94.19 125 HIS A C 1
ATOM 951 O O . HIS A 1 125 ? -4.479 -10.058 1.252 1.00 94.19 125 HIS A O 1
ATOM 957 N N . ALA A 1 126 ? -3.210 -8.456 0.336 1.00 94.38 126 ALA A N 1
ATOM 958 C CA . ALA A 1 126 ? -3.092 -9.085 -0.979 1.00 94.38 126 ALA A CA 1
ATOM 959 C C . ALA A 1 126 ? -1.740 -8.723 -1.641 1.00 94.38 126 ALA A C 1
ATOM 961 O O . ALA A 1 126 ? -1.671 -7.781 -2.441 1.00 94.38 126 ALA A O 1
ATOM 962 N N . PRO A 1 127 ? -0.657 -9.463 -1.325 1.00 93.62 127 PRO A N 1
ATOM 963 C CA . PRO A 1 127 ? 0.716 -9.084 -1.683 1.00 93.62 127 PRO A CA 1
ATOM 964 C C . PRO A 1 127 ? 0.956 -9.002 -3.186 1.00 93.62 127 PRO A C 1
ATOM 966 O O . PRO A 1 127 ? 1.712 -8.146 -3.632 1.00 93.62 127 PRO A O 1
ATOM 969 N N . ASP A 1 128 ? 0.272 -9.834 -3.970 1.00 93.75 128 ASP A N 1
ATOM 970 C CA . ASP A 1 128 ? 0.400 -9.847 -5.427 1.00 93.75 128 ASP A CA 1
ATOM 971 C C . ASP A 1 128 ? -0.540 -8.875 -6.142 1.00 93.75 128 ASP A C 1
ATOM 973 O O . ASP A 1 128 ? -0.438 -8.733 -7.356 1.00 93.75 128 ASP A O 1
ATOM 977 N N . ALA A 1 129 ? -1.436 -8.189 -5.427 1.00 94.56 129 ALA A N 1
ATOM 978 C CA . ALA A 1 129 ? -2.347 -7.198 -6.005 1.00 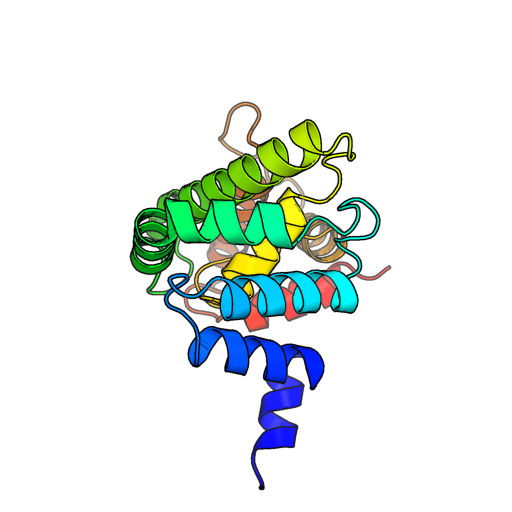94.56 129 ALA A CA 1
ATOM 979 C C . ALA A 1 129 ? -1.894 -5.753 -5.752 1.00 94.56 129 ALA A C 1
ATOM 981 O O . ALA A 1 129 ? -2.131 -4.876 -6.583 1.00 94.56 129 ALA A O 1
ATOM 982 N N . PHE A 1 130 ? -1.235 -5.495 -4.619 1.00 96.06 130 PHE A N 1
ATOM 983 C CA . PHE A 1 130 ? -0.908 -4.143 -4.172 1.00 96.06 130 PHE A CA 1
ATOM 984 C C . PHE A 1 130 ? 0.598 -3.932 -4.048 1.00 96.06 130 PHE A C 1
ATOM 986 O O . PHE A 1 130 ? 1.212 -4.464 -3.129 1.00 96.06 130 PHE A O 1
ATOM 993 N N . PRO A 1 131 ? 1.212 -3.106 -4.907 1.00 95.75 131 PRO A N 1
ATOM 994 C CA . PRO A 1 131 ? 2.624 -2.768 -4.770 1.00 95.75 131 PRO A CA 1
ATOM 995 C C . PRO A 1 131 ? 2.918 -1.963 -3.501 1.00 95.75 131 PRO A C 1
ATOM 997 O O . PRO A 1 131 ? 2.124 -1.094 -3.118 1.00 95.75 131 PRO A O 1
ATOM 1000 N N . ILE A 1 132 ? 4.087 -2.183 -2.887 1.00 94.75 132 ILE A N 1
ATOM 1001 C CA . ILE A 1 132 ? 4.544 -1.360 -1.762 1.00 94.75 132 ILE A CA 1
ATOM 1002 C C . ILE A 1 132 ? 5.010 0.000 -2.284 1.00 94.75 132 ILE A C 1
ATOM 1004 O O . ILE A 1 132 ? 6.004 0.114 -3.001 1.00 94.75 132 ILE A O 1
ATOM 1008 N N . LEU A 1 133 ? 4.339 1.068 -1.846 1.00 94.94 133 LEU A N 1
ATOM 1009 C CA . LEU A 1 133 ? 4.818 2.428 -2.055 1.00 94.94 133 LEU A CA 1
ATOM 1010 C C . LEU A 1 133 ? 5.650 2.871 -0.852 1.00 94.94 133 LEU A C 1
ATOM 1012 O O . LEU A 1 133 ? 5.135 3.155 0.232 1.00 94.94 133 LEU A O 1
ATOM 1016 N N . ASP A 1 134 ? 6.951 3.018 -1.058 1.00 92.00 134 ASP A N 1
ATOM 1017 C CA . ASP A 1 134 ? 7.823 3.777 -0.168 1.00 92.00 134 ASP A CA 1
ATOM 1018 C C . ASP A 1 134 ? 8.916 4.524 -0.935 1.00 92.00 134 ASP A C 1
ATOM 1020 O O . ASP A 1 134 ? 8.984 4.499 -2.168 1.00 92.00 134 ASP A O 1
ATOM 1024 N N . THR A 1 135 ? 9.739 5.269 -0.202 1.00 92.12 135 THR A N 1
ATOM 1025 C CA . THR A 1 135 ? 10.787 6.113 -0.778 1.00 92.12 135 THR A CA 1
ATOM 1026 C C . THR A 1 135 ? 11.898 5.305 -1.444 1.00 92.12 135 THR A C 1
ATOM 1028 O O . THR A 1 135 ? 12.446 5.775 -2.444 1.00 92.12 135 THR A O 1
ATOM 1031 N N . VAL A 1 136 ? 12.213 4.109 -0.936 1.00 94.12 136 VAL A N 1
ATOM 1032 C CA . VAL A 1 136 ? 13.261 3.231 -1.470 1.00 94.12 136 VAL A CA 1
ATOM 1033 C C . VAL A 1 136 ? 12.766 2.571 -2.752 1.00 94.12 136 VAL A C 1
ATOM 1035 O O . VAL A 1 136 ? 13.398 2.744 -3.792 1.00 94.12 136 VAL A O 1
ATOM 1038 N N . ALA A 1 137 ? 11.590 1.941 -2.724 1.00 95.62 137 ALA A N 1
ATOM 1039 C CA . ALA A 1 137 ? 10.962 1.336 -3.895 1.00 95.62 137 ALA A CA 1
ATOM 1040 C C . ALA A 1 137 ? 10.718 2.373 -5.004 1.00 95.62 137 ALA A C 1
ATOM 1042 O O . ALA A 1 137 ? 11.032 2.141 -6.169 1.00 95.62 137 ALA A O 1
ATOM 1043 N N . SER A 1 138 ? 10.258 3.579 -4.647 1.00 96.44 138 SER A N 1
ATOM 1044 C CA . SER A 1 138 ? 10.095 4.684 -5.607 1.00 96.44 138 SER A CA 1
ATOM 1045 C C . SER A 1 138 ? 11.418 5.138 -6.223 1.00 96.44 138 SER A C 1
ATOM 1047 O O . SER A 1 138 ? 11.452 5.576 -7.375 1.00 96.44 138 SER A O 1
ATOM 1049 N N . ARG A 1 139 ? 12.519 5.100 -5.463 1.00 97.12 139 ARG A N 1
ATOM 1050 C CA . ARG A 1 139 ? 13.853 5.422 -5.982 1.00 97.12 139 ARG A CA 1
ATOM 1051 C C . ARG A 1 139 ? 14.343 4.332 -6.928 1.00 97.12 139 ARG A C 1
ATOM 1053 O O . ARG A 1 139 ? 14.730 4.678 -8.039 1.00 97.12 139 ARG A O 1
ATOM 1060 N N . GLY A 1 140 ? 14.247 3.066 -6.527 1.00 97.69 140 GLY A N 1
ATOM 1061 C CA . GLY A 1 140 ? 14.622 1.932 -7.368 1.00 97.69 140 GLY A CA 1
ATOM 1062 C C . GLY A 1 140 ? 13.849 1.924 -8.679 1.00 97.69 140 GLY A C 1
ATOM 1063 O O . GLY A 1 140 ? 14.449 1.922 -9.748 1.00 97.69 140 GLY A O 1
ATOM 1064 N N . LEU A 1 141 ? 12.524 2.082 -8.618 1.00 97.81 141 LEU A N 1
ATOM 1065 C CA . LEU A 1 141 ? 11.690 2.119 -9.816 1.00 97.81 141 LEU A CA 1
ATOM 1066 C C . LEU A 1 141 ? 12.049 3.290 -10.741 1.00 97.81 141 LEU A C 1
ATOM 1068 O O . LEU A 1 141 ? 12.061 3.126 -11.957 1.00 97.81 141 LEU A O 1
ATOM 1072 N N . ARG A 1 142 ? 12.380 4.470 -10.194 1.00 97.25 142 ARG A N 1
ATOM 1073 C CA . ARG A 1 142 ? 12.875 5.608 -10.993 1.00 97.25 142 ARG A CA 1
ATOM 1074 C C . ARG A 1 142 ? 14.208 5.311 -11.673 1.00 97.25 142 ARG A C 1
ATOM 1076 O O . ARG A 1 142 ? 14.361 5.696 -12.827 1.00 97.25 142 ARG A O 1
ATOM 1083 N N . SER A 1 143 ? 15.128 4.659 -10.966 1.00 97.06 143 SER A N 1
ATOM 1084 C CA . SER A 1 143 ? 16.434 4.254 -11.496 1.00 97.06 143 SER A CA 1
ATOM 1085 C C . SER A 1 143 ? 16.280 3.265 -12.655 1.00 97.06 143 SER A C 1
ATOM 1087 O O . SER A 1 143 ? 16.901 3.427 -13.698 1.00 97.06 143 SER A O 1
ATOM 1089 N N . LEU A 1 144 ? 15.364 2.303 -12.510 1.00 96.94 144 LEU A N 1
ATOM 1090 C CA . LEU A 1 144 ? 15.081 1.260 -13.502 1.00 96.94 144 LEU A CA 1
ATOM 1091 C C . LEU A 1 144 ? 14.214 1.733 -14.681 1.00 96.94 144 LEU A C 1
ATOM 1093 O O . LEU A 1 144 ? 14.116 1.042 -15.689 1.00 96.94 144 LEU A O 1
ATOM 1097 N N . THR A 1 145 ? 13.566 2.897 -14.573 1.00 97.19 145 THR A N 1
ATOM 1098 C CA . THR A 1 145 ? 12.720 3.471 -15.637 1.00 97.19 145 THR A CA 1
ATOM 1099 C C . THR A 1 145 ? 13.078 4.937 -15.916 1.00 97.19 145 THR A C 1
ATOM 1101 O O . THR A 1 145 ? 12.252 5.852 -15.716 1.00 97.19 145 THR A O 1
ATOM 1104 N N . PRO A 1 146 ? 14.323 5.202 -16.363 1.00 96.06 146 PRO A N 1
ATOM 1105 C CA . PRO A 1 146 ? 14.738 6.546 -16.729 1.00 96.06 146 PRO A CA 1
ATOM 1106 C C . PRO A 1 146 ? 13.873 7.051 -17.889 1.00 96.06 146 PRO A C 1
ATOM 1108 O O . PRO A 1 146 ? 13.515 6.310 -18.798 1.00 96.06 146 PRO A O 1
ATOM 1111 N N . GLY A 1 147 ? 13.474 8.322 -17.835 1.00 93.94 147 GLY A N 1
ATOM 1112 C CA . GLY A 1 147 ? 12.658 8.935 -18.887 1.00 93.94 147 GLY A CA 1
ATOM 1113 C C . GLY A 1 147 ? 11.170 8.560 -18.896 1.00 93.94 147 GLY A C 1
ATOM 1114 O O . GLY A 1 147 ? 10.426 9.174 -19.657 1.00 93.94 147 GLY A O 1
ATOM 1115 N N . PHE A 1 148 ? 10.700 7.645 -18.035 1.00 96.00 148 PHE A N 1
ATOM 1116 C CA . PHE A 1 148 ? 9.270 7.326 -17.950 1.00 96.00 148 PHE A CA 1
ATOM 1117 C C . PHE A 1 148 ? 8.422 8.576 -17.664 1.00 96.00 148 PHE A C 1
ATOM 1119 O O . PHE A 1 148 ? 8.666 9.316 -16.698 1.00 96.00 148 PHE A O 1
ATOM 1126 N N . ARG A 1 149 ? 7.385 8.769 -18.485 1.00 92.88 149 ARG A N 1
ATOM 1127 C CA . ARG A 1 149 ? 6.377 9.822 -18.349 1.00 92.88 149 ARG A CA 1
ATOM 1128 C C . ARG A 1 149 ? 5.024 9.174 -18.090 1.00 92.88 149 ARG A C 1
ATOM 1130 O O . ARG A 1 149 ? 4.628 8.268 -18.808 1.00 92.88 149 ARG A O 1
ATOM 1137 N N . THR A 1 150 ? 4.341 9.660 -17.060 1.00 90.31 150 THR A N 1
ATOM 1138 C CA . THR A 1 150 ? 2.956 9.269 -16.779 1.00 90.31 150 THR A CA 1
ATOM 1139 C C . THR A 1 150 ? 2.036 9.861 -17.840 1.00 90.31 150 THR A C 1
ATOM 1141 O O . THR A 1 150 ? 2.228 11.018 -18.226 1.00 90.31 150 THR A O 1
ATOM 1144 N N . GLY A 1 151 ? 1.051 9.088 -18.302 1.00 88.94 151 GLY A N 1
ATOM 1145 C CA . GLY A 1 151 ? -0.018 9.603 -19.160 1.00 88.94 151 GLY A CA 1
ATOM 1146 C C . GLY A 1 151 ? -1.066 10.405 -18.383 1.00 88.94 151 GLY A C 1
ATOM 1147 O O . GLY A 1 151 ? -1.911 11.070 -18.978 1.00 88.94 151 GLY A O 1
ATOM 1148 N N . MET A 1 152 ? -1.022 10.362 -17.050 1.00 87.56 152 MET A N 1
ATOM 1149 C CA . MET A 1 152 ? -2.018 10.991 -16.192 1.00 87.56 152 MET A CA 1
ATOM 1150 C C . MET A 1 152 ? -1.716 12.469 -15.936 1.00 87.56 152 MET A C 1
ATOM 1152 O O . MET A 1 152 ? -0.576 12.882 -15.703 1.00 87.56 152 MET A O 1
ATOM 1156 N N . GLN A 1 153 ? -2.773 13.278 -15.872 1.00 89.06 153 GLN A N 1
ATOM 1157 C CA . GLN A 1 153 ? -2.671 14.674 -15.471 1.00 89.06 153 GLN A CA 1
ATOM 1158 C C . GLN A 1 153 ? -2.577 14.766 -13.940 1.00 89.06 153 GLN A C 1
ATOM 1160 O O . GLN A 1 153 ? -3.541 14.488 -13.236 1.00 89.06 153 GLN A O 1
ATOM 1165 N N . LYS A 1 154 ? -1.405 15.159 -13.420 1.00 87.00 154 LYS A N 1
ATOM 1166 C CA . LYS A 1 154 ? -1.137 15.353 -11.975 1.00 87.00 154 LYS A CA 1
ATOM 1167 C C . LYS A 1 154 ? -1.616 14.181 -11.083 1.00 87.00 154 LYS A C 1
ATOM 1169 O O . LYS A 1 154 ? -2.340 14.414 -10.115 1.00 87.00 154 LYS A O 1
ATOM 1174 N N . PRO A 1 155 ? -1.218 12.929 -11.368 1.00 88.94 155 PRO A N 1
ATOM 1175 C CA . PRO A 1 155 ? -1.666 11.787 -10.582 1.00 88.94 155 PRO A CA 1
ATOM 1176 C C . PRO A 1 155 ? -1.191 11.881 -9.132 1.00 88.94 155 PRO A C 1
ATOM 1178 O O . PRO A 1 155 ? -0.073 12.334 -8.853 1.00 88.94 155 PRO A O 1
ATOM 1181 N N . ALA A 1 156 ? -2.014 11.364 -8.220 1.00 93.75 156 ALA A N 1
ATOM 1182 C CA . ALA A 1 156 ? -1.577 11.076 -6.862 1.00 93.75 156 ALA A CA 1
ATOM 1183 C C . ALA A 1 156 ? -0.347 10.132 -6.877 1.00 93.75 156 ALA A C 1
ATOM 1185 O O . ALA A 1 156 ? -0.135 9.399 -7.853 1.00 93.75 156 ALA A O 1
ATOM 1186 N N . PRO A 1 157 ? 0.477 10.114 -5.809 1.00 95.19 157 PRO A N 1
ATOM 1187 C CA . PRO A 1 157 ? 1.718 9.338 -5.792 1.00 95.19 157 PRO A CA 1
ATOM 1188 C C . PRO A 1 157 ? 1.543 7.847 -6.103 1.00 95.19 157 PRO A C 1
ATOM 1190 O O . PRO A 1 157 ? 2.365 7.287 -6.825 1.00 95.19 157 PRO A O 1
ATOM 1193 N N . TYR A 1 158 ? 0.478 7.217 -5.595 1.00 96.81 158 TYR A N 1
ATOM 1194 C CA . TYR A 1 158 ? 0.260 5.779 -5.754 1.00 96.81 158 TYR A CA 1
ATOM 1195 C C . TYR A 1 158 ? -0.146 5.371 -7.180 1.00 96.81 158 TYR A C 1
ATOM 1197 O O . TYR A 1 158 ? 0.583 4.570 -7.761 1.00 96.81 158 TYR A O 1
ATOM 1205 N N . PRO A 1 159 ? -1.169 5.973 -7.828 1.00 96.31 159 PRO A N 1
ATOM 1206 C CA . PRO A 1 159 ? -1.448 5.703 -9.240 1.00 96.31 159 PRO A CA 1
ATOM 1207 C C . PRO A 1 159 ? -0.227 5.883 -10.144 1.00 96.31 159 PRO A C 1
ATOM 1209 O O . PRO A 1 159 ? 0.041 5.052 -11.010 1.00 96.31 159 PRO A O 1
ATOM 1212 N N . ARG A 1 160 ? 0.559 6.947 -9.920 1.00 96.00 160 ARG A N 1
ATOM 1213 C CA . ARG A 1 160 ? 1.787 7.196 -10.689 1.00 96.00 160 ARG A CA 1
ATOM 1214 C C . ARG A 1 160 ? 2.815 6.082 -10.501 1.00 96.00 160 ARG A C 1
ATOM 1216 O O . ARG A 1 160 ? 3.517 5.730 -11.446 1.00 96.00 160 ARG A O 1
ATOM 1223 N N . PHE A 1 161 ? 2.940 5.577 -9.276 1.00 97.00 161 PHE A N 1
ATOM 1224 C CA . PHE A 1 161 ? 3.810 4.452 -8.959 1.00 97.00 161 PHE A CA 1
ATOM 1225 C C . PHE A 1 161 ? 3.332 3.178 -9.663 1.00 97.00 161 PHE A C 1
ATOM 1227 O O . PHE A 1 161 ? 4.133 2.542 -10.341 1.00 97.00 161 PHE A O 1
ATOM 1234 N N . CYS A 1 162 ? 2.036 2.861 -9.594 1.00 96.25 162 CYS A N 1
ATOM 1235 C CA . CYS A 1 162 ? 1.448 1.693 -10.253 1.00 96.25 162 CYS A CA 1
ATOM 1236 C C . CYS A 1 162 ? 1.610 1.728 -11.778 1.00 96.25 162 CYS A C 1
ATOM 1238 O O . CYS A 1 162 ? 2.006 0.727 -12.365 1.00 96.25 162 CYS A O 1
ATOM 1240 N N . GLU A 1 163 ? 1.362 2.867 -12.430 1.00 95.56 163 GLU A N 1
ATOM 1241 C CA . GLU A 1 163 ? 1.520 2.998 -13.887 1.00 95.56 163 GLU A CA 1
ATOM 1242 C C . GLU A 1 163 ? 2.981 2.788 -14.306 1.00 95.56 163 GLU A C 1
ATOM 1244 O O . GLU A 1 163 ? 3.280 2.056 -15.251 1.00 95.56 163 GLU A O 1
ATOM 1249 N N . ARG A 1 164 ? 3.913 3.380 -13.553 1.00 96.69 164 ARG A N 1
ATOM 1250 C CA . ARG A 1 164 ? 5.348 3.208 -13.785 1.00 96.69 164 ARG A CA 1
ATOM 1251 C C . ARG A 1 164 ? 5.801 1.769 -13.566 1.00 96.69 164 ARG A C 1
ATOM 1253 O O . ARG A 1 164 ? 6.637 1.276 -14.317 1.00 96.69 164 ARG A O 1
ATOM 1260 N N . LEU A 1 165 ? 5.254 1.106 -12.552 1.00 96.81 165 LEU A N 1
ATOM 1261 C CA . LEU A 1 165 ? 5.542 -0.290 -12.253 1.00 96.81 165 LEU A CA 1
ATOM 1262 C C . LEU A 1 165 ? 5.012 -1.209 -13.354 1.00 96.81 165 LEU A C 1
ATOM 1264 O O . LEU A 1 165 ? 5.741 -2.073 -13.827 1.00 96.81 165 LEU A O 1
ATOM 1268 N N . ALA A 1 166 ? 3.785 -0.977 -13.820 1.00 94.75 166 ALA A N 1
ATOM 1269 C CA . ALA A 1 166 ? 3.208 -1.711 -14.940 1.00 94.75 166 ALA A CA 1
ATOM 1270 C C . ALA A 1 166 ? 4.052 -1.541 -16.215 1.00 94.75 166 ALA A C 1
ATOM 1272 O O . ALA A 1 166 ? 4.318 -2.521 -16.911 1.00 94.75 166 ALA A O 1
ATOM 1273 N N . HIS A 1 167 ? 4.541 -0.325 -16.484 1.00 95.50 167 HIS A N 1
ATOM 1274 C CA . HIS A 1 167 ? 5.476 -0.072 -17.581 1.00 95.50 167 HIS A CA 1
ATOM 1275 C C . HIS A 1 167 ? 6.795 -0.840 -17.411 1.00 95.50 167 HIS A C 1
ATOM 1277 O O . HIS A 1 167 ? 7.226 -1.517 -18.342 1.00 95.50 167 HIS A O 1
ATOM 1283 N N . TYR A 1 168 ? 7.408 -0.783 -16.223 1.00 96.56 168 TYR A N 1
ATOM 1284 C CA . TYR A 1 168 ? 8.618 -1.547 -15.908 1.00 96.56 168 TYR A CA 1
ATOM 1285 C C . TYR A 1 168 ? 8.421 -3.045 -16.167 1.00 96.56 168 TYR A C 1
ATOM 1287 O O . TYR A 1 168 ? 9.228 -3.662 -16.863 1.00 96.56 168 TYR A O 1
ATOM 1295 N N . MET A 1 169 ? 7.330 -3.619 -15.657 1.00 95.50 169 MET A N 1
ATOM 1296 C CA . MET A 1 169 ? 7.036 -5.042 -15.815 1.00 95.50 169 MET A CA 1
ATOM 1297 C C . MET A 1 169 ? 6.808 -5.422 -17.279 1.00 95.50 169 MET A C 1
ATOM 1299 O O . MET A 1 169 ? 7.301 -6.458 -17.717 1.00 95.50 169 MET A O 1
ATOM 1303 N N . ALA A 1 170 ? 6.108 -4.585 -18.050 1.00 94.38 170 ALA A N 1
ATOM 1304 C CA . ALA A 1 170 ? 5.864 -4.828 -19.469 1.00 94.38 170 ALA A CA 1
ATOM 1305 C C . ALA A 1 170 ? 7.159 -4.803 -20.298 1.00 94.38 170 ALA A C 1
ATOM 1307 O O . ALA A 1 170 ? 7.404 -5.727 -21.067 1.00 94.38 170 ALA A O 1
ATOM 1308 N N . VAL A 1 171 ? 8.011 -3.789 -20.112 1.00 95.62 171 VAL A N 1
ATOM 1309 C CA . VAL A 1 171 ? 9.263 -3.633 -20.880 1.00 95.62 171 VAL A CA 1
ATOM 1310 C C . VAL A 1 171 ? 10.286 -4.725 -20.555 1.00 95.62 171 VAL A C 1
ATOM 1312 O O . VAL A 1 171 ? 11.071 -5.101 -21.419 1.00 95.62 171 VAL A O 1
ATOM 1315 N N . ASN A 1 172 ? 10.265 -5.266 -19.335 1.00 96.50 172 ASN A N 1
ATOM 1316 C CA . ASN A 1 172 ? 11.225 -6.279 -18.886 1.00 96.50 172 ASN A CA 1
ATOM 1317 C C . ASN A 1 172 ? 10.679 -7.716 -18.939 1.00 96.50 172 ASN A C 1
ATOM 1319 O O . ASN A 1 172 ? 11.319 -8.621 -18.410 1.00 96.50 172 ASN A O 1
ATOM 1323 N N . GLY A 1 173 ? 9.495 -7.942 -19.525 1.00 94.31 173 GLY A N 1
ATOM 1324 C CA . GLY A 1 173 ? 8.899 -9.281 -19.614 1.00 94.31 173 GLY A CA 1
ATOM 1325 C C . GLY A 1 173 ? 8.560 -9.907 -18.253 1.00 94.31 173 GLY A C 1
ATOM 1326 O O . GLY A 1 173 ? 8.534 -11.126 -18.128 1.00 94.31 173 GLY A O 1
ATOM 1327 N N . LYS A 1 174 ? 8.301 -9.086 -17.229 1.00 93.81 174 LYS A N 1
ATOM 1328 C CA . LYS A 1 174 ? 8.009 -9.511 -15.845 1.00 93.81 174 LYS A CA 1
ATOM 1329 C C . LYS A 1 174 ? 6.507 -9.611 -15.561 1.00 93.81 174 LYS A C 1
ATOM 1331 O O . LYS A 1 174 ? 6.063 -9.475 -14.422 1.00 93.81 174 LYS A O 1
ATOM 1336 N N . GLN A 1 175 ? 5.692 -9.792 -16.599 1.00 88.94 175 GLN A N 1
ATOM 1337 C CA . GLN A 1 175 ? 4.263 -10.044 -16.419 1.00 88.94 175 GLN A CA 1
ATOM 1338 C C . GLN A 1 175 ? 4.073 -11.410 -15.747 1.00 88.94 175 GLN A C 1
ATOM 1340 O O . GLN A 1 175 ? 4.673 -12.395 -16.166 1.00 88.94 175 GLN A O 1
ATOM 1345 N N . GLY A 1 176 ? 3.268 -11.464 -14.685 1.00 86.50 176 GLY A N 1
ATOM 1346 C CA . GLY A 1 176 ? 3.074 -12.681 -13.887 1.00 86.50 176 GLY A CA 1
ATOM 1347 C C . GLY A 1 176 ? 4.177 -12.961 -12.859 1.00 86.50 176 GLY A C 1
ATOM 1348 O O . GLY A 1 176 ? 4.053 -13.904 -12.084 1.00 86.50 176 GLY A O 1
ATOM 1349 N N . THR A 1 177 ? 5.236 -12.145 -12.800 1.00 91.44 177 THR A N 1
ATOM 1350 C CA . THR A 1 177 ? 6.164 -12.166 -11.665 1.00 91.44 177 THR A CA 1
ATOM 1351 C C . THR A 1 177 ? 5.443 -11.661 -10.416 1.00 91.44 177 THR A C 1
ATOM 1353 O O . THR A 1 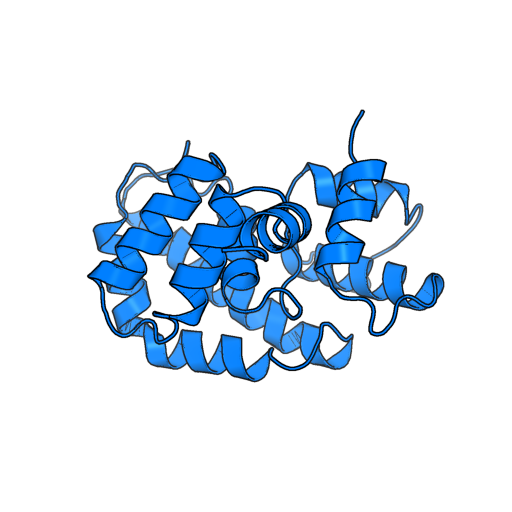177 ? 4.751 -10.643 -10.476 1.00 91.44 177 THR A O 1
ATOM 1356 N N . SER A 1 178 ? 5.617 -12.353 -9.285 1.00 91.56 178 SER A N 1
ATOM 1357 C CA . SER A 1 178 ? 5.035 -11.917 -8.012 1.00 91.56 178 SER A CA 1
ATOM 1358 C C . SER A 1 178 ? 5.524 -10.517 -7.658 1.00 91.56 178 SER A C 1
ATOM 1360 O O . SER A 1 178 ? 6.706 -10.189 -7.824 1.00 91.56 178 SER A O 1
ATOM 1362 N N . LEU A 1 179 ? 4.629 -9.682 -7.130 1.00 93.44 179 LEU A N 1
ATOM 1363 C CA . LEU A 1 179 ? 5.008 -8.321 -6.743 1.00 93.44 179 LEU A CA 1
ATOM 1364 C C . LEU A 1 179 ? 6.104 -8.332 -5.684 1.00 93.44 179 LEU A C 1
ATOM 1366 O O . LEU A 1 179 ? 6.952 -7.448 -5.674 1.00 93.44 179 LEU A O 1
ATOM 1370 N N . ARG A 1 180 ? 6.149 -9.370 -4.845 1.00 89.62 180 ARG A N 1
ATOM 1371 C CA . ARG A 1 180 ? 7.192 -9.514 -3.833 1.00 89.62 180 ARG A CA 1
ATOM 1372 C C . ARG A 1 180 ? 8.592 -9.628 -4.431 1.00 89.62 180 ARG A C 1
ATOM 1374 O O . ARG A 1 180 ? 9.533 -9.059 -3.881 1.00 89.62 180 ARG A O 1
ATOM 1381 N N . HIS A 1 181 ? 8.736 -10.356 -5.537 1.00 91.81 181 HIS A N 1
ATOM 1382 C CA . HIS A 1 181 ? 10.015 -10.450 -6.235 1.00 91.81 181 HIS A CA 1
ATOM 1383 C C . HIS A 1 181 ? 10.391 -9.100 -6.851 1.00 91.81 181 HIS A C 1
ATOM 1385 O O . HIS A 1 181 ? 11.522 -8.642 -6.696 1.00 91.81 181 HIS A O 1
ATOM 1391 N N . ILE A 1 182 ? 9.415 -8.409 -7.449 1.00 95.25 182 ILE A N 1
ATOM 1392 C CA . ILE A 1 182 ? 9.625 -7.058 -7.973 1.00 95.25 182 ILE A CA 1
ATOM 1393 C C . ILE A 1 182 ? 10.053 -6.097 -6.858 1.00 95.25 182 ILE A C 1
ATOM 1395 O O . ILE A 1 182 ? 11.028 -5.372 -7.028 1.00 95.25 182 ILE A O 1
ATOM 1399 N N . ASP A 1 183 ? 9.408 -6.131 -5.691 1.00 92.38 183 ASP A N 1
ATOM 1400 C CA . ASP A 1 183 ? 9.766 -5.298 -4.541 1.00 92.38 183 ASP A CA 1
ATOM 1401 C C . ASP A 1 183 ? 11.230 -5.502 -4.120 1.00 92.38 183 ASP A C 1
ATOM 1403 O O . ASP A 1 183 ? 11.920 -4.531 -3.813 1.00 92.38 183 ASP A O 1
ATOM 1407 N N . GLN A 1 184 ? 11.744 -6.738 -4.144 1.00 91.69 184 GLN A N 1
ATOM 1408 C CA . GLN A 1 184 ? 13.153 -7.019 -3.840 1.00 91.69 184 GLN A CA 1
ATOM 1409 C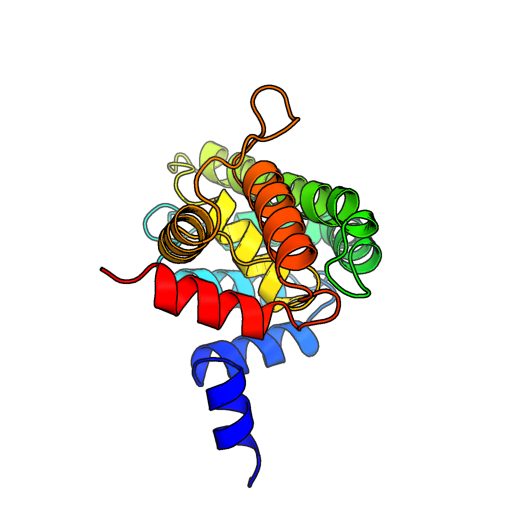 C . GLN A 1 184 ? 14.104 -6.358 -4.847 1.00 91.69 184 GLN A C 1
ATOM 1411 O O . GLN A 1 184 ? 15.112 -5.775 -4.440 1.00 91.69 184 GLN A O 1
ATOM 1416 N N . GLU A 1 185 ? 13.769 -6.383 -6.138 1.00 95.56 185 GLU A N 1
ATOM 1417 C CA . GLU A 1 185 ? 14.538 -5.686 -7.176 1.00 95.56 185 GLU A CA 1
ATOM 1418 C C . GLU A 1 185 ? 14.508 -4.169 -6.977 1.00 95.56 185 GLU A C 1
ATOM 1420 O O . GLU A 1 185 ? 15.549 -3.508 -7.036 1.00 95.56 185 GLU A O 1
ATOM 1425 N N . LEU A 1 186 ? 13.328 -3.608 -6.686 1.00 96.31 186 LEU A N 1
ATOM 1426 C CA . LEU A 1 186 ? 13.181 -2.178 -6.423 1.00 96.31 186 LEU A CA 1
ATOM 1427 C C . LEU A 1 186 ? 13.977 -1.757 -5.182 1.00 96.31 186 LEU A C 1
ATOM 1429 O O . LEU A 1 186 ? 14.589 -0.688 -5.173 1.00 96.31 186 LEU A O 1
ATOM 1433 N N . LEU A 1 187 ? 13.999 -2.588 -4.138 1.00 92.94 187 LEU A N 1
ATOM 1434 C CA . LEU A 1 187 ? 14.796 -2.347 -2.939 1.00 92.94 187 LEU A CA 1
ATOM 1435 C C . LEU A 1 187 ? 16.297 -2.401 -3.234 1.00 92.94 187 LEU A C 1
ATOM 1437 O O . LEU A 1 187 ? 17.026 -1.543 -2.740 1.00 92.94 187 LEU A O 1
ATOM 1441 N N . ALA A 1 188 ? 16.757 -3.366 -4.034 1.00 94.94 188 ALA A N 1
ATOM 1442 C CA . ALA A 1 188 ? 18.159 -3.468 -4.435 1.00 94.94 188 ALA A CA 1
ATOM 1443 C C . ALA A 1 188 ? 18.601 -2.241 -5.249 1.00 94.94 188 ALA A C 1
ATOM 1445 O O . ALA A 1 188 ? 19.621 -1.636 -4.935 1.00 94.94 188 ALA A O 1
ATOM 1446 N N . ALA A 1 189 ? 17.791 -1.811 -6.220 1.00 95.88 189 ALA A N 1
ATOM 1447 C CA . ALA A 1 189 ? 18.072 -0.641 -7.055 1.00 95.88 189 ALA A CA 1
ATOM 1448 C C . ALA A 1 189 ? 17.891 0.709 -6.329 1.00 95.88 189 ALA A C 1
ATOM 1450 O O . ALA A 1 189 ? 18.356 1.744 -6.804 1.00 95.88 189 ALA A O 1
ATOM 1451 N N . GLY A 1 190 ? 17.141 0.731 -5.223 1.00 93.44 190 GLY A N 1
ATOM 1452 C CA . GLY A 1 190 ? 16.803 1.943 -4.474 1.00 93.44 190 GLY A CA 1
ATOM 1453 C C . GLY A 1 190 ? 17.738 2.264 -3.307 1.00 93.44 190 GLY A C 1
ATOM 1454 O O . GLY A 1 190 ? 17.628 3.354 -2.726 1.00 93.44 190 GLY A O 1
ATOM 1455 N N . ARG A 1 191 ? 18.627 1.342 -2.928 1.00 91.88 191 ARG A N 1
ATOM 1456 C CA . ARG A 1 191 ? 19.649 1.580 -1.901 1.00 91.88 191 ARG A CA 1
ATOM 1457 C C . ARG A 1 191 ? 20.777 2.456 -2.478 1.00 91.88 191 ARG A C 1
ATOM 1459 O O . ARG A 1 191 ? 21.052 2.343 -3.668 1.00 91.88 191 ARG A O 1
ATOM 1466 N N . PRO A 1 192 ? 21.316 3.397 -1.681 1.00 80.19 192 PRO A N 1
ATOM 1467 C CA . PRO A 1 192 ? 22.427 4.251 -2.098 1.00 80.19 192 PRO A CA 1
ATOM 1468 C C . PRO A 1 192 ? 23.707 3.452 -2.353 1.00 80.19 192 PRO A C 1
ATOM 1470 O O . PRO A 1 192 ? 23.836 2.352 -1.767 1.00 80.19 192 PRO A O 1
#

Radius of gyration: 16.27 Å; chains: 1; b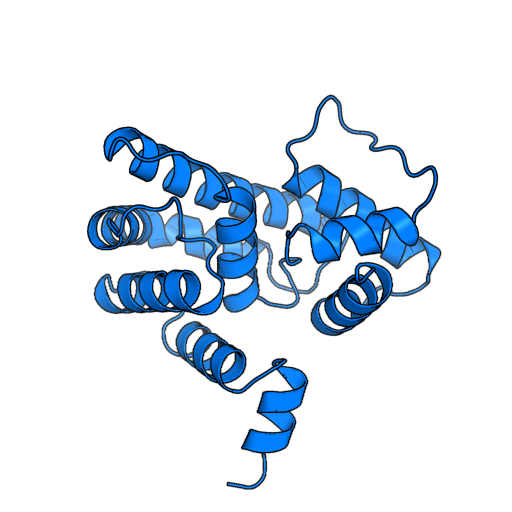ounding box: 40×44×39 Å

Foldseek 3Di:
DPCQVVQQVLLVHNLSSVLLVLCVVVVQLQDLVSQLVSVVSLCVPVVLVVQLPSPSSQLSVLCNVCSVVLVVLLVQLPDAQAPVSLVSQVVSLVVQLVSSVVSCVVVVTDSPSSSQSSQVSSCSNPVRRGARDDQLLVQLLCQLDPPDDDPDDPDDPRSVSSVSVNVSCVVVVVVVPRSSVVSVSSNVSRDD

Secondary structure (DSSP, 8-state):
--SHHHHHHHTTSHHHHHHHHHHHHTTTS--HHHHHHHHHHHHHHH-TTTTSTT-HHHHHHHHHTTHHHHHHHHHHHTT---TTTHHHHHHHHHHHHHHHHHHHHHTT---TTHHHHHHHHHHHH-TTTS----HHHHHHHHHHSTT---SSSS--HHHHHHHHHHHHHHHTT-TT--HHHHHHHHHHHH--

Organism: NCBI:txid1778672

pLDDT: mean 89.0, std 9.06, range [49.88, 97.81]